Protein AF-A0A650CLS6-F1 (afdb_monomer_lite)

Organism: Sulfurisphaera ohwakuensis (NCBI:txid69656)

Secondary structure (DSSP, 8-state):
-HHHHHHHHHS---GGGS---TTSPEEEEBHHHHHHHHHHTTTB--SEE-SSEEEEEEEEEEEEETTEEEEEEEEEEEETTTTEEEEEETTTEEEEEESSBPPPPHHHHHHHHHHHHHHHHHHHS-----TTTB-TTSS-EEEEGGGTS--SS-HHHHHHHHHHHHHHTT---S-S---HHHHHHHHHHHHHHTT----S-HHHHHHHHS-S--TTGGGS-TT-HHHHHHHHHHTTTSSS-TTEEE---SS---EEEEPPSSS-EEEE-TT-HHHHHHHHHHHHHTT--EE-TTHHHHHHHHTT-SEEEESSB-SSSTT-BB-TTT-S-GGG-EEPP-----B------

Foldseek 3Di:
DVVLVVLCVVQPADPVPDAADQVDAAEDAAQVLLVLVVVLCQWFDFPDDDPFKTKFWFFWFWDDDPNDTATFTKMKMQGPVVRWMWIDGALRHTHIYHHDHDDDDSNVVSRSVRRSVVSVVCSVPPDDDWPVRHDQQRFKWKFQQCLQDPFQDAPVVLVVLVVLLVVLLVDFAPDLQDFQLVVLVLLVLLCVLVVHDDPDDSLVLQCVFFQNQQQCSSVDDRHDSVSNVVCLVPRRPVVGQNQQSGCDDPPWGAWGWAGDDRRAIEIEGQQPLVSRVSSSVSCSVVSHRYHYPCSVVSSSNNNSVHMAMESDAGPPSRRDYHHCVSRNPNVRIGTDIRDHTGTPHDPPD

Sequence (349 aa):
MYKVWEIIKKYPLILYLMDFSYGGNKTFKSTKAYDLLKEMENYIYPTREDDYVRCYYYLFLPVNVKGKIKFVPTSFCYLKEFDEYEFFVHTKGGIRIGKGDEKLPQCYNSLLIRVYIFMKMQYEDPIFITTKDIYKHYLVGEVKLKYVIKPKMSKDDAKQLLIQYKENLKNKLQSDDITLRDYLEVVKIVYEANKLEMDNDLKELYKRYADGRDCGMMDLPLDDKEAFKKWLHGEAHCGGHPFEIIRGGFITYGVYLYPPRNGRYTIIANDFIDEYINAVKEFLKRKIPFRAPDLINVLKYLTGELVVKVNDYSDFPRHLFIFYSEVENKKKIKWEEVEEVNYRRKRHN

Radius of gyration: 26.71 Å; chains: 1; bounding box: 65×42×68 Å

pLDDT: mean 92.75, std 8.65, range [33.59, 98.75]

Structure (mmCIF, N/CA/C/O backbone):
data_AF-A0A650CLS6-F1
#
_entry.id   AF-A0A650CLS6-F1
#
loop_
_atom_site.group_PDB
_atom_site.id
_atom_site.type_symbol
_atom_site.label_atom_id
_atom_site.label_alt_id
_atom_site.label_comp_id
_atom_site.label_asym_id
_atom_site.label_entity_id
_atom_site.label_seq_id
_atom_site.pdbx_PDB_ins_code
_atom_site.Cartn_x
_atom_site.Cartn_y
_atom_site.Cartn_z
_atom_site.occupancy
_atom_site.B_iso_or_equiv
_atom_site.auth_seq_id
_atom_site.auth_comp_id
_atom_site.auth_asym_id
_atom_site.auth_atom_id
_atom_site.pdbx_PDB_model_num
ATOM 1 N N . MET A 1 1 ? -28.459 -4.728 24.772 1.00 77.50 1 MET A N 1
ATOM 2 C CA . MET A 1 1 ? -28.517 -3.590 23.816 1.00 77.50 1 MET A CA 1
ATOM 3 C C . MET A 1 1 ? -28.970 -2.258 24.421 1.00 77.50 1 MET A C 1
ATOM 5 O O . MET A 1 1 ? -28.331 -1.261 24.122 1.00 77.50 1 MET A O 1
ATOM 9 N N . TYR A 1 2 ? -29.997 -2.194 25.284 1.00 83.88 2 TYR A N 1
ATOM 10 C CA . TYR A 1 2 ? -30.417 -0.928 25.931 1.00 83.88 2 TYR A CA 1
ATOM 11 C C . TYR A 1 2 ? -29.270 -0.208 26.670 1.00 83.88 2 TYR A C 1
ATOM 13 O O . TYR A 1 2 ? -29.010 0.963 26.416 1.00 83.88 2 TYR A O 1
ATOM 21 N N . LYS A 1 3 ? -28.492 -0.941 27.482 1.00 89.56 3 LYS A N 1
ATOM 22 C CA . LYS A 1 3 ? -27.298 -0.407 28.169 1.00 89.56 3 LYS A CA 1
ATOM 23 C C . LYS A 1 3 ? -26.257 0.200 27.206 1.00 89.56 3 LYS A C 1
ATOM 25 O O . LYS A 1 3 ? -25.628 1.198 27.534 1.00 89.56 3 LYS A O 1
ATOM 30 N N . VAL A 1 4 ? -26.116 -0.348 25.994 1.00 92.75 4 VAL A N 1
ATOM 31 C CA . VAL A 1 4 ? -25.182 0.164 24.971 1.00 92.75 4 VAL A CA 1
ATOM 32 C C . VAL A 1 4 ? -25.670 1.495 24.387 1.00 92.75 4 VAL A C 1
ATOM 34 O O . VAL A 1 4 ? -24.868 2.390 24.129 1.00 92.75 4 VAL A O 1
ATOM 37 N N . TRP A 1 5 ? -26.984 1.673 24.227 1.00 93.69 5 TRP A N 1
ATOM 38 C CA . TRP A 1 5 ? -27.554 2.963 23.829 1.00 93.69 5 TRP A CA 1
ATOM 39 C C . TRP A 1 5 ? -27.288 4.061 24.859 1.00 93.69 5 TRP A C 1
ATOM 41 O O . TRP A 1 5 ? -26.960 5.182 24.474 1.00 93.69 5 TRP A O 1
ATOM 51 N N . GLU A 1 6 ? -27.377 3.739 26.149 1.00 94.38 6 GLU A N 1
ATOM 52 C CA . GLU A 1 6 ? -27.082 4.686 27.228 1.00 94.38 6 GLU A CA 1
ATOM 53 C C . GLU A 1 6 ? -25.611 5.133 27.211 1.00 94.38 6 GLU A C 1
ATOM 55 O O . GLU A 1 6 ? -25.339 6.325 27.349 1.00 94.38 6 GLU A O 1
ATOM 60 N N . ILE A 1 7 ? -24.667 4.226 26.914 1.00 94.56 7 ILE A N 1
ATOM 61 C CA . ILE A 1 7 ? -23.254 4.583 26.677 1.00 94.56 7 ILE A CA 1
ATOM 62 C C . ILE A 1 7 ? -23.133 5.610 25.544 1.00 94.56 7 ILE A C 1
ATOM 64 O O . ILE A 1 7 ? -22.483 6.645 25.701 1.00 94.56 7 ILE A O 1
ATOM 68 N N . ILE A 1 8 ? -23.766 5.333 24.399 1.00 94.19 8 ILE A N 1
ATOM 69 C CA . ILE A 1 8 ? -23.680 6.194 23.213 1.00 94.19 8 ILE A CA 1
ATOM 70 C C . ILE A 1 8 ? -24.255 7.589 23.500 1.00 94.19 8 ILE A C 1
ATOM 72 O O . ILE A 1 8 ? -23.659 8.584 23.087 1.00 94.19 8 ILE A O 1
ATOM 76 N N . LYS A 1 9 ? -25.388 7.678 24.206 1.00 93.50 9 LYS A N 1
ATOM 77 C CA . LYS A 1 9 ? -26.017 8.960 24.560 1.00 93.50 9 LYS A CA 1
ATOM 78 C C . LYS A 1 9 ? -25.189 9.753 25.570 1.00 93.50 9 LYS A C 1
ATOM 80 O O . LYS A 1 9 ? -25.013 10.953 25.395 1.00 93.50 9 LYS A O 1
ATOM 85 N N . LYS A 1 10 ? -24.675 9.086 26.609 1.00 95.44 10 LYS A N 1
ATOM 86 C CA . LYS A 1 10 ? -23.958 9.735 27.717 1.00 95.44 10 LYS A CA 1
ATOM 87 C C . LYS A 1 10 ? -22.617 10.335 27.290 1.00 95.44 10 LYS A C 1
ATOM 89 O O . LYS A 1 10 ? -22.205 11.354 27.835 1.00 95.44 10 LYS A O 1
ATOM 94 N N . TYR A 1 11 ? -21.945 9.722 26.318 1.00 94.50 11 TYR A N 1
ATOM 95 C CA . TYR A 1 11 ? -20.611 10.134 25.877 1.00 94.50 11 TYR A CA 1
ATOM 96 C C . TYR A 1 11 ? -20.617 10.475 24.387 1.00 94.50 11 TYR A C 1
ATOM 98 O O . TYR A 1 11 ? -20.165 9.649 23.610 1.00 94.50 11 TYR A O 1
ATOM 106 N N . PRO A 1 12 ? -21.166 11.607 23.921 1.00 88.88 12 PRO A N 1
ATOM 107 C CA . PRO A 1 12 ? -21.293 11.902 22.490 1.00 88.88 12 PRO A CA 1
ATOM 108 C C . PRO A 1 12 ? -19.941 11.879 21.754 1.00 88.88 12 PRO A C 1
ATOM 110 O O . PRO A 1 12 ? -18.931 12.365 22.255 1.00 88.88 12 PRO A O 1
ATOM 113 N N . LEU A 1 13 ? -19.927 11.300 20.550 1.00 87.94 13 LEU A N 1
ATOM 114 C CA . LEU A 1 13 ? -18.723 11.089 19.746 1.00 87.94 13 LEU A CA 1
ATOM 115 C C . LEU A 1 13 ? -19.042 11.258 18.261 1.00 87.94 13 LEU A C 1
ATOM 117 O O . LEU A 1 13 ? -19.991 10.650 17.763 1.00 87.94 13 LEU A O 1
ATOM 121 N N . ILE A 1 14 ? -18.204 12.020 17.559 1.00 81.69 14 ILE A N 1
ATOM 122 C CA . ILE A 1 14 ? -18.264 12.204 16.109 1.00 81.69 14 ILE A CA 1
ATOM 123 C C . ILE A 1 14 ? -16.910 11.789 15.524 1.00 81.69 14 ILE A C 1
ATOM 125 O O . ILE A 1 14 ? -15.969 12.575 15.503 1.00 81.69 14 ILE A O 1
ATOM 129 N N . LEU A 1 15 ? -16.806 10.536 15.072 1.00 77.62 15 LEU A N 1
ATOM 130 C CA . LEU A 1 15 ? -15.529 9.932 14.663 1.00 77.62 15 LEU A CA 1
ATOM 131 C C . LEU A 1 15 ? -14.840 10.649 13.493 1.00 77.62 15 LEU A C 1
ATOM 133 O O . LEU A 1 15 ? -13.620 10.713 13.474 1.00 77.62 15 LEU A O 1
ATOM 137 N N . TYR A 1 16 ? -15.588 11.193 12.528 1.00 70.19 16 TYR A N 1
ATOM 138 C CA . TYR A 1 16 ? -14.994 11.851 11.354 1.00 70.19 16 TYR A CA 1
ATOM 139 C C . TYR A 1 16 ? -14.387 13.231 11.659 1.00 70.19 16 TYR A C 1
ATOM 141 O O . TYR A 1 16 ? -13.675 13.768 10.821 1.00 70.19 16 TYR A O 1
ATOM 149 N N . LEU A 1 17 ? -14.674 13.809 12.832 1.00 61.97 17 LEU A N 1
ATOM 150 C CA . LEU A 1 17 ? -14.063 15.060 13.301 1.00 61.97 17 LEU A CA 1
ATOM 151 C C . LEU A 1 17 ? -12.777 14.817 14.101 1.00 61.97 17 LEU A C 1
ATOM 153 O O . LEU A 1 17 ? -12.172 15.764 14.598 1.00 61.97 17 LEU A O 1
ATOM 157 N N . MET A 1 18 ? -12.393 13.555 14.289 1.00 70.38 18 MET A N 1
ATOM 158 C CA . MET A 1 18 ? -11.181 13.193 15.005 1.00 70.38 18 MET A CA 1
ATOM 159 C C . MET A 1 18 ? -10.035 13.057 14.015 1.00 70.38 18 MET A C 1
ATOM 161 O O . MET A 1 18 ? -10.148 12.347 13.017 1.00 70.38 18 MET A O 1
ATOM 165 N N . ASP A 1 19 ? -8.933 13.723 14.329 1.00 62.91 19 ASP A N 1
ATOM 166 C CA . ASP A 1 19 ? -7.692 13.561 13.594 1.00 62.91 19 ASP A CA 1
ATOM 167 C C . ASP A 1 19 ? -6.976 12.307 14.100 1.00 62.91 19 ASP A C 1
ATOM 169 O O . ASP A 1 19 ? -6.547 12.245 15.259 1.00 62.91 19 ASP A O 1
ATOM 173 N N . PHE A 1 20 ? -6.932 11.305 13.229 1.00 64.38 20 PHE A N 1
ATOM 174 C CA . PHE A 1 20 ? -6.130 10.101 13.349 1.00 64.38 20 PHE A CA 1
ATOM 175 C C . PHE A 1 20 ? -5.165 10.133 12.157 1.00 64.38 20 PHE A C 1
ATOM 177 O O . PHE A 1 20 ? -5.435 9.567 11.101 1.00 64.38 20 PHE A O 1
ATOM 184 N N . SER A 1 21 ? -4.090 10.908 12.240 1.00 56.44 21 SER A N 1
ATOM 185 C CA . SER A 1 21 ? -3.128 10.986 11.144 1.00 56.44 21 SER A CA 1
ATOM 186 C C . SER A 1 21 ? -2.097 9.862 11.277 1.00 56.44 21 SER A C 1
ATOM 188 O O . SER A 1 21 ? -1.365 9.774 12.258 1.00 56.44 21 SER A O 1
ATOM 190 N N . TYR A 1 22 ? -2.005 8.997 10.260 1.00 52.19 22 TYR A N 1
ATOM 191 C CA . TYR A 1 22 ? -0.997 7.923 10.209 1.00 52.19 22 TYR A CA 1
ATOM 192 C C . TYR A 1 22 ? 0.450 8.455 10.179 1.00 52.19 22 TYR A C 1
ATOM 194 O O . TYR A 1 22 ? 1.368 7.746 10.575 1.00 52.19 22 TYR A O 1
ATOM 202 N N . GLY A 1 23 ? 0.658 9.694 9.716 1.00 50.56 23 GLY A N 1
ATOM 203 C CA . GLY A 1 23 ? 1.977 10.328 9.602 1.00 50.56 23 GLY A CA 1
ATOM 204 C C . GLY A 1 23 ? 2.447 11.084 10.850 1.00 50.56 23 GLY A C 1
ATOM 205 O O . GLY A 1 23 ? 3.552 11.616 10.843 1.00 50.56 23 GLY A O 1
ATOM 206 N N . GLY A 1 24 ? 1.630 11.156 11.908 1.00 59.91 24 GLY A N 1
ATOM 207 C CA . GLY A 1 24 ? 1.953 11.916 13.114 1.00 59.91 24 GLY A CA 1
ATOM 208 C C . GLY A 1 24 ? 0.877 11.777 14.181 1.00 59.91 24 GLY A C 1
ATOM 209 O O . GLY A 1 24 ? 0.126 12.721 14.418 1.00 59.91 24 GLY A O 1
ATOM 210 N N . ASN A 1 25 ? 0.805 10.602 14.820 1.00 69.44 25 ASN A N 1
ATOM 211 C CA . ASN A 1 25 ? -0.186 10.331 15.861 1.00 69.44 25 ASN A CA 1
ATOM 212 C C . ASN A 1 25 ? -0.193 11.462 16.891 1.00 69.44 25 ASN A C 1
ATOM 214 O O . ASN A 1 25 ? 0.832 11.794 17.491 1.00 69.44 25 ASN A O 1
ATOM 218 N N . LYS A 1 26 ? -1.370 12.052 17.098 1.00 85.56 26 LYS A N 1
ATOM 219 C CA . LYS A 1 26 ? -1.541 13.140 18.053 1.00 85.56 26 LYS A CA 1
ATOM 220 C C . LYS A 1 26 ? -1.194 12.646 19.454 1.00 85.56 26 LYS A C 1
ATOM 222 O O . LYS A 1 26 ? -1.771 11.664 19.924 1.00 85.56 26 LYS A O 1
ATOM 227 N N . THR A 1 27 ? -0.277 13.341 20.112 1.00 91.06 27 THR A N 1
ATOM 228 C CA . THR A 1 27 ? 0.170 13.005 21.466 1.00 91.06 27 THR A CA 1
ATOM 229 C C . THR A 1 27 ? -0.557 13.860 22.494 1.00 91.06 27 THR A C 1
ATOM 231 O O . THR A 1 27 ? -0.709 15.066 22.313 1.00 91.06 27 THR A O 1
ATOM 234 N N . PHE A 1 28 ? -0.982 13.226 23.581 1.00 94.19 28 PHE A N 1
ATOM 235 C CA . PHE A 1 28 ? -1.568 13.853 24.758 1.00 94.19 28 PHE A CA 1
ATOM 236 C C . PHE A 1 28 ? -0.798 13.432 26.011 1.00 94.19 28 PHE A C 1
ATOM 238 O O . PHE A 1 28 ? -0.383 12.278 26.139 1.00 94.19 28 PHE A O 1
ATOM 245 N N . LYS A 1 29 ? -0.648 14.345 26.968 1.00 96.94 29 LYS A N 1
ATOM 246 C CA . LYS A 1 29 ? -0.033 14.081 28.276 1.00 96.94 29 LYS A CA 1
ATOM 247 C C . LYS A 1 29 ? -1.102 14.156 29.364 1.00 96.94 29 LYS A C 1
ATOM 249 O O . LYS A 1 29 ? -1.272 15.182 30.012 1.00 96.94 29 LYS A O 1
ATOM 254 N N . SER A 1 30 ? -1.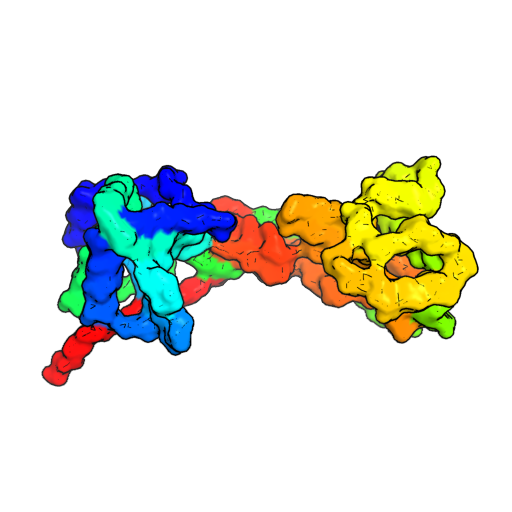860 13.071 29.530 1.00 97.56 30 SER A N 1
ATOM 255 C CA . SER A 1 30 ? -3.023 12.993 30.421 1.00 97.56 30 SER A CA 1
ATOM 256 C C . SER A 1 30 ? -2.974 11.745 31.300 1.00 97.56 30 SER A C 1
ATOM 258 O O . SER A 1 30 ? -3.367 10.655 30.879 1.00 97.56 30 SER A O 1
ATOM 260 N N . THR A 1 31 ? -2.570 11.915 32.560 1.00 97.94 31 THR A N 1
ATOM 261 C CA . THR A 1 31 ? -2.504 10.842 33.566 1.00 97.94 31 THR A CA 1
ATOM 262 C C . THR A 1 31 ? -3.857 10.160 33.738 1.00 97.94 31 THR A C 1
ATOM 264 O O . THR A 1 31 ? -3.931 8.941 33.792 1.00 97.94 31 THR A O 1
ATOM 267 N N . LYS A 1 32 ? -4.958 10.920 33.687 1.00 97.19 32 LYS A N 1
ATOM 268 C CA . LYS A 1 32 ? -6.315 10.360 33.775 1.00 97.19 32 LYS A CA 1
ATOM 269 C C . LYS A 1 32 ? -6.611 9.334 32.673 1.00 97.19 32 LYS A C 1
ATOM 271 O O . LYS A 1 32 ? -7.270 8.332 32.930 1.00 97.19 32 LYS A O 1
ATOM 276 N N . ALA A 1 33 ? -6.192 9.606 31.440 1.00 97.44 33 ALA A N 1
ATOM 277 C CA . ALA A 1 33 ? -6.433 8.702 30.319 1.00 97.44 33 ALA A CA 1
ATOM 278 C C . ALA A 1 33 ? -5.428 7.555 30.266 1.00 97.44 33 ALA A C 1
ATOM 280 O O . ALA A 1 33 ? -5.808 6.437 29.926 1.00 97.44 33 ALA A O 1
ATOM 281 N N . TYR A 1 34 ? -4.180 7.829 30.647 1.00 98.19 34 TYR A N 1
ATOM 282 C CA . TYR A 1 34 ? -3.171 6.805 30.871 1.00 98.19 34 TYR A CA 1
ATOM 283 C C . TYR A 1 34 ? -3.678 5.772 31.891 1.00 98.19 34 TYR A C 1
ATOM 285 O O . TYR A 1 34 ? -3.710 4.579 31.600 1.00 98.19 34 TYR A O 1
ATOM 293 N N . ASP A 1 35 ? -4.170 6.226 33.047 1.00 98.00 35 ASP A N 1
ATOM 294 C CA . ASP A 1 35 ? -4.669 5.349 34.109 1.00 98.00 35 ASP A CA 1
ATOM 295 C C . ASP A 1 35 ? -5.917 4.574 33.678 1.00 98.00 35 ASP A C 1
ATOM 297 O O . ASP A 1 35 ? -6.061 3.412 34.043 1.00 98.00 35 ASP A O 1
ATOM 301 N N . LEU A 1 36 ? -6.788 5.170 32.854 1.00 97.88 36 LEU A N 1
ATOM 302 C CA . LEU A 1 36 ? -7.939 4.469 32.279 1.00 97.88 36 LEU A CA 1
ATOM 303 C C . LEU A 1 36 ? -7.503 3.291 31.392 1.00 97.88 36 LEU A C 1
ATOM 305 O O . LEU A 1 36 ? -8.054 2.200 31.512 1.00 97.88 36 LEU A O 1
ATOM 309 N N . LEU A 1 37 ? -6.514 3.493 30.514 1.00 97.81 37 LEU A N 1
ATOM 310 C CA . LEU A 1 37 ? -5.981 2.431 29.650 1.00 97.81 37 LEU A CA 1
ATOM 311 C C . LEU A 1 37 ? -5.252 1.358 30.458 1.00 97.81 37 LEU A C 1
ATOM 313 O O . LEU A 1 37 ? -5.436 0.168 30.212 1.00 97.81 37 LEU A O 1
ATOM 317 N N . LYS A 1 38 ? -4.507 1.767 31.484 1.00 97.69 38 LYS A N 1
ATOM 318 C CA . LYS A 1 38 ? -3.897 0.845 32.439 1.00 97.69 38 LYS A CA 1
ATOM 319 C C . LYS A 1 38 ? -4.937 0.027 33.197 1.00 97.69 38 LYS A C 1
ATOM 321 O O . LYS A 1 38 ? -4.755 -1.169 33.400 1.00 97.69 38 LYS A O 1
ATOM 326 N N . GLU A 1 39 ? -6.050 0.644 33.592 1.00 97.44 39 GLU A N 1
ATOM 327 C CA . GLU A 1 39 ? -7.154 -0.062 34.236 1.00 97.44 39 GLU A CA 1
ATOM 328 C C . GLU A 1 39 ? -7.768 -1.106 33.297 1.00 97.44 39 GLU A C 1
ATOM 330 O O . GLU A 1 39 ? -8.127 -2.195 33.748 1.00 97.44 39 GLU A O 1
ATOM 335 N N . MET A 1 40 ? -7.850 -0.816 31.992 1.00 97.25 40 MET A N 1
ATOM 336 C CA . MET A 1 40 ? -8.375 -1.760 31.003 1.00 97.25 40 MET A CA 1
ATOM 337 C C . MET A 1 40 ? -7.603 -3.082 30.987 1.00 97.25 40 MET A C 1
ATOM 339 O O . MET A 1 40 ? -8.231 -4.136 30.883 1.00 97.25 40 MET A O 1
ATOM 343 N N . GLU A 1 41 ? -6.282 -3.056 31.191 1.00 96.06 41 GLU A N 1
ATOM 344 C CA . GLU A 1 41 ? -5.434 -4.260 31.255 1.00 96.06 41 GLU A CA 1
ATOM 345 C C . GLU A 1 41 ? -5.869 -5.261 32.339 1.00 96.06 41 GLU A C 1
ATOM 347 O O . GLU A 1 41 ? -5.645 -6.467 32.207 1.00 96.06 41 GLU A O 1
ATOM 352 N N . ASN A 1 42 ? -6.545 -4.799 33.396 1.00 94.62 42 ASN A N 1
ATOM 353 C CA . ASN A 1 42 ? -7.028 -5.673 34.468 1.00 94.62 42 ASN A CA 1
ATOM 354 C C . ASN A 1 42 ? -8.175 -6.593 34.024 1.00 94.62 42 ASN A C 1
ATOM 356 O O . ASN A 1 42 ? -8.451 -7.593 34.688 1.00 94.62 42 ASN A O 1
ATOM 360 N N . TYR A 1 43 ? -8.839 -6.281 32.908 1.00 94.50 43 TYR A N 1
ATOM 361 C CA . TYR A 1 43 ? -9.996 -7.031 32.416 1.00 94.50 43 TYR A CA 1
ATOM 362 C C . TYR A 1 43 ? -9.655 -7.977 31.261 1.00 94.50 43 TYR A C 1
ATOM 364 O O . TYR A 1 43 ? -10.441 -8.880 30.971 1.00 94.50 43 TYR A O 1
ATOM 372 N N . ILE A 1 44 ? -8.501 -7.802 30.612 1.00 94.88 44 ILE A N 1
ATOM 373 C CA . ILE A 1 44 ? -8.149 -8.472 29.353 1.00 94.88 44 ILE A CA 1
ATOM 374 C C . ILE A 1 44 ? -6.722 -9.029 29.377 1.00 94.88 44 ILE A C 1
ATOM 376 O O . ILE A 1 44 ? -5.839 -8.530 30.076 1.00 94.88 44 ILE A O 1
ATOM 380 N N . TYR A 1 45 ? -6.488 -10.100 28.626 1.00 94.56 45 TYR A N 1
ATOM 381 C CA . TYR A 1 45 ? -5.147 -10.606 28.354 1.00 94.56 45 TYR A CA 1
ATOM 382 C C . TYR A 1 45 ? -4.549 -9.883 27.142 1.00 94.56 45 TYR A C 1
ATOM 384 O O . TYR A 1 45 ? -5.289 -9.570 26.204 1.00 94.56 45 TYR A O 1
ATOM 392 N N . PRO A 1 46 ? -3.229 -9.626 27.131 1.00 94.62 46 PRO A N 1
ATOM 393 C CA . PRO A 1 46 ? -2.576 -9.093 25.946 1.00 94.62 46 PRO A CA 1
ATOM 394 C C . PRO A 1 46 ? -2.705 -10.081 24.788 1.00 94.62 46 PRO A C 1
ATOM 396 O O . PRO A 1 46 ? -2.543 -11.289 24.958 1.00 94.62 46 PRO A O 1
ATOM 399 N N . THR A 1 47 ? -2.995 -9.557 23.601 1.00 93.25 47 THR A N 1
ATOM 400 C CA . THR A 1 47 ? -3.054 -10.338 22.357 1.00 93.25 47 THR A CA 1
ATOM 401 C C . THR A 1 47 ? -1.658 -10.602 21.802 1.00 93.25 47 THR A C 1
ATOM 403 O O . THR A 1 47 ? -1.440 -11.590 21.110 1.00 93.25 47 THR A O 1
ATOM 406 N N . ARG A 1 48 ? -0.706 -9.715 22.108 1.00 93.12 48 ARG A N 1
ATOM 407 C CA . ARG A 1 48 ? 0.717 -9.857 21.794 1.00 93.12 48 ARG A CA 1
ATOM 408 C C . ARG A 1 48 ? 1.535 -9.130 22.855 1.00 93.12 48 ARG A C 1
ATOM 410 O O . ARG A 1 48 ? 1.184 -8.017 23.235 1.00 93.12 48 ARG A O 1
ATOM 417 N N . GLU A 1 49 ? 2.639 -9.722 23.287 1.00 95.50 49 GLU A N 1
ATOM 418 C CA . GLU A 1 49 ? 3.608 -9.067 24.163 1.00 95.50 49 GLU A CA 1
ATOM 419 C C . GLU A 1 49 ? 5.030 -9.479 23.772 1.00 95.50 49 GLU A C 1
ATOM 421 O O . GLU A 1 49 ? 5.290 -10.656 23.533 1.00 95.50 49 GLU A O 1
ATOM 426 N N . ASP A 1 50 ? 5.924 -8.498 23.697 1.00 95.06 50 ASP A N 1
ATOM 427 C CA . ASP A 1 50 ? 7.371 -8.671 23.565 1.00 95.06 50 ASP A CA 1
ATOM 428 C C . ASP A 1 50 ? 8.097 -7.678 24.494 1.00 95.06 50 ASP A C 1
ATOM 430 O O . ASP A 1 50 ? 7.462 -7.013 25.322 1.00 95.06 50 ASP A O 1
ATOM 434 N N . ASP A 1 51 ? 9.424 -7.595 24.413 1.00 95.69 51 ASP A N 1
ATOM 435 C CA . ASP A 1 51 ? 10.234 -6.750 25.302 1.00 95.69 51 ASP A CA 1
ATOM 436 C C . ASP A 1 51 ? 9.946 -5.248 25.151 1.00 95.69 51 ASP A C 1
ATOM 438 O O . ASP A 1 51 ? 10.179 -4.480 26.085 1.00 95.69 51 ASP A O 1
ATOM 442 N N . TYR A 1 52 ? 9.367 -4.830 24.025 1.00 95.12 52 TYR A N 1
ATOM 443 C CA . TYR A 1 52 ? 9.147 -3.424 23.687 1.00 95.12 52 TYR A CA 1
ATOM 444 C C . TYR A 1 52 ? 7.689 -3.008 23.840 1.00 95.12 52 TYR A C 1
ATOM 446 O O . TYR A 1 52 ? 7.400 -1.875 24.236 1.00 95.12 52 TYR A O 1
ATOM 454 N N . VAL A 1 53 ? 6.754 -3.911 23.539 1.00 95.81 53 VAL A N 1
ATOM 455 C CA . VAL A 1 53 ? 5.334 -3.573 23.482 1.00 95.81 53 VAL A CA 1
ATOM 456 C C . VAL A 1 53 ? 4.446 -4.640 24.107 1.00 95.81 53 VAL A C 1
ATOM 458 O O . VAL A 1 53 ? 4.697 -5.842 24.021 1.00 95.81 53 VAL A O 1
ATOM 461 N N . ARG A 1 54 ? 3.346 -4.190 24.711 1.00 96.88 54 ARG A N 1
ATOM 462 C CA . ARG A 1 54 ? 2.203 -5.038 25.061 1.00 96.88 54 ARG A CA 1
ATOM 463 C C . ARG A 1 54 ? 0.963 -4.540 24.334 1.00 96.88 54 ARG A C 1
ATOM 465 O O . ARG A 1 54 ? 0.532 -3.423 24.580 1.00 96.88 54 ARG A O 1
ATOM 472 N N . CYS A 1 55 ? 0.384 -5.352 23.461 1.00 95.38 55 CYS A N 1
ATOM 473 C CA . CYS A 1 55 ? -0.751 -4.975 22.626 1.00 95.38 55 CYS A CA 1
ATOM 474 C C . CYS A 1 55 ? -2.038 -5.706 22.999 1.00 95.38 55 CYS A C 1
ATOM 476 O O . CYS A 1 55 ? -2.036 -6.875 23.391 1.00 95.38 55 CYS A O 1
ATOM 478 N N . TYR A 1 56 ? -3.137 -4.987 22.804 1.00 94.94 56 TYR A N 1
ATOM 479 C CA . TYR A 1 56 ? -4.509 -5.382 23.072 1.00 94.94 56 TYR A CA 1
ATOM 480 C C . TYR A 1 56 ? -5.350 -5.077 21.834 1.00 94.94 56 TYR A C 1
ATOM 482 O O . TYR A 1 56 ? -5.907 -3.984 21.682 1.00 94.94 56 TYR A O 1
ATOM 490 N N . TYR A 1 57 ? -5.392 -6.033 20.912 1.00 91.00 57 TYR A N 1
ATOM 491 C CA . TYR A 1 57 ? -6.234 -5.961 19.723 1.00 91.00 57 TYR A CA 1
ATOM 492 C C . TYR A 1 57 ? -7.674 -6.382 20.040 1.00 91.00 57 TYR A C 1
ATOM 494 O O . TYR A 1 57 ? -7.943 -6.953 21.095 1.00 91.00 57 TYR A O 1
ATOM 502 N N . TYR A 1 58 ? -8.595 -6.110 19.111 1.00 87.94 58 TYR A N 1
ATOM 503 C CA . TYR A 1 58 ? -9.958 -6.660 19.135 1.00 87.94 58 TYR A CA 1
ATOM 504 C C . TYR A 1 58 ? -10.887 -6.142 20.252 1.00 87.94 58 TYR A C 1
ATOM 506 O O . TYR A 1 58 ? -11.706 -6.880 20.802 1.00 87.94 58 TYR A O 1
ATOM 514 N N . LEU A 1 59 ? -10.794 -4.846 20.564 1.00 94.75 59 LEU A N 1
ATOM 515 C CA . LEU A 1 59 ? -11.770 -4.130 21.393 1.00 94.75 59 LEU A CA 1
ATOM 516 C C . LEU A 1 59 ? -12.801 -3.417 20.520 1.00 94.75 59 LEU A C 1
ATOM 518 O O . LEU A 1 59 ? -12.534 -3.104 19.358 1.00 94.75 59 LEU A O 1
ATOM 522 N N . PHE A 1 60 ? -13.957 -3.070 21.084 1.00 95.31 60 PHE A N 1
ATOM 523 C CA . PHE A 1 60 ? -15.049 -2.488 20.308 1.00 95.31 60 PHE A CA 1
ATOM 524 C C . PHE A 1 60 ? -15.551 -1.162 20.866 1.00 95.31 60 PHE A C 1
ATOM 526 O O . PHE A 1 60 ? -15.927 -1.032 22.029 1.00 95.31 60 PHE A O 1
ATOM 533 N N . LEU A 1 61 ? -15.645 -0.181 19.975 1.00 95.50 61 LEU A N 1
ATOM 534 C CA . LEU A 1 61 ? -16.310 1.086 20.221 1.00 95.50 61 LEU A CA 1
ATOM 535 C C . LEU A 1 61 ? -17.767 1.012 19.740 1.00 95.50 61 LEU A C 1
ATOM 537 O O . LEU A 1 61 ? -17.996 0.928 18.528 1.00 95.50 61 LEU A O 1
ATOM 541 N N . PRO A 1 62 ? -18.767 1.117 20.631 1.00 96.00 62 PRO A N 1
ATOM 542 C CA . PRO A 1 62 ? -20.157 1.243 20.215 1.00 96.00 62 PRO A CA 1
ATOM 543 C C . PRO A 1 62 ? -20.446 2.624 19.603 1.00 96.00 62 PRO A C 1
ATOM 545 O O . PRO A 1 62 ? -20.142 3.682 20.173 1.00 96.00 62 PRO A O 1
ATOM 548 N N . VAL A 1 63 ? -21.097 2.617 18.442 1.00 94.38 63 VAL A N 1
ATOM 549 C CA . VAL A 1 63 ? -21.513 3.807 17.690 1.00 94.38 63 VAL A CA 1
ATOM 550 C C . VAL A 1 63 ? -22.959 3.690 17.212 1.00 94.38 63 VAL A C 1
ATOM 552 O O . VAL A 1 63 ? -23.482 2.597 17.001 1.00 94.38 63 VAL A O 1
ATOM 555 N N . ASN A 1 64 ? -23.610 4.837 17.013 1.00 92.88 64 ASN A N 1
ATOM 556 C CA . ASN A 1 64 ? -24.911 4.911 16.356 1.00 92.88 64 ASN A CA 1
ATOM 557 C C . ASN A 1 64 ? -24.709 5.203 14.867 1.00 92.88 64 ASN A C 1
ATOM 559 O O . ASN A 1 64 ? -24.200 6.262 14.505 1.00 92.88 64 ASN A O 1
ATOM 563 N N . VAL A 1 65 ? -25.153 4.287 14.011 1.00 90.88 65 VAL A N 1
ATOM 564 C CA . VAL A 1 65 ? -25.175 4.459 12.559 1.00 90.88 65 VAL A CA 1
ATOM 565 C C . VAL A 1 65 ? -26.621 4.363 12.092 1.00 90.88 65 VAL A C 1
ATOM 567 O O . VAL A 1 65 ? -27.199 3.277 12.059 1.00 90.88 65 VAL A O 1
ATOM 570 N N . LYS A 1 66 ? -27.209 5.508 11.723 1.00 90.00 66 LYS A N 1
ATOM 571 C CA . LYS A 1 66 ? -28.590 5.612 11.212 1.00 90.00 66 LYS A CA 1
ATOM 572 C C . LYS A 1 66 ? -29.623 4.913 12.117 1.00 90.00 66 LYS A C 1
ATOM 574 O O . LYS A 1 66 ? -30.452 4.141 11.643 1.00 90.00 66 LYS A O 1
ATOM 579 N N . GLY A 1 67 ? -29.538 5.146 13.428 1.00 91.69 67 GLY A N 1
ATOM 580 C CA . GLY A 1 67 ? -30.468 4.592 14.418 1.00 91.69 67 GLY A CA 1
ATOM 581 C C . GLY A 1 67 ? -30.191 3.138 14.808 1.00 91.69 67 GLY A C 1
ATOM 582 O O . GLY A 1 67 ? -31.006 2.528 15.495 1.00 91.69 67 GLY A O 1
ATOM 583 N N . LYS A 1 68 ? -29.061 2.561 14.386 1.00 93.88 68 LYS A N 1
ATOM 584 C CA . LYS A 1 68 ? -28.647 1.199 14.741 1.00 93.88 68 LYS A CA 1
ATOM 585 C C . LYS A 1 68 ? -27.317 1.228 15.476 1.00 93.88 68 LYS A C 1
ATOM 587 O O . LYS A 1 68 ? -26.408 1.959 15.085 1.00 93.88 68 LYS A O 1
ATOM 592 N N . ILE A 1 69 ? -27.189 0.388 16.500 1.00 95.06 69 ILE A N 1
ATOM 593 C CA . ILE A 1 69 ? -25.897 0.149 17.141 1.00 95.06 69 ILE A CA 1
ATOM 594 C C . ILE A 1 69 ? -25.013 -0.616 16.158 1.00 95.06 69 ILE A C 1
ATOM 596 O O . ILE A 1 69 ? -25.417 -1.640 15.599 1.00 95.06 69 ILE A O 1
ATOM 600 N N . LYS A 1 70 ? -23.813 -0.089 15.954 1.00 95.12 70 LYS A N 1
ATOM 601 C CA . LYS A 1 70 ? -22.708 -0.745 15.266 1.00 95.12 70 L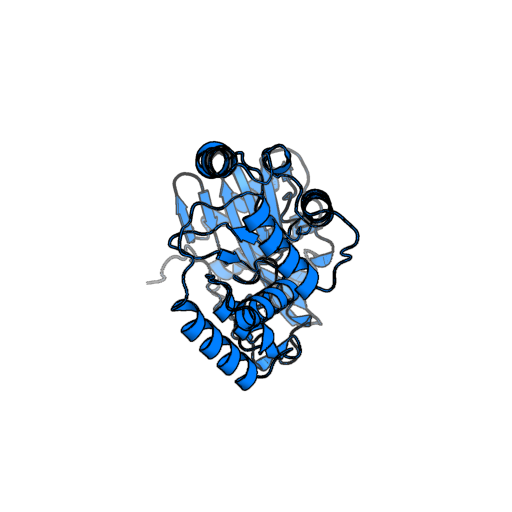YS A CA 1
ATOM 602 C C . LYS A 1 70 ? -21.454 -0.628 16.112 1.00 95.12 70 LYS A C 1
ATOM 604 O O . LYS A 1 70 ? -21.398 0.191 17.027 1.0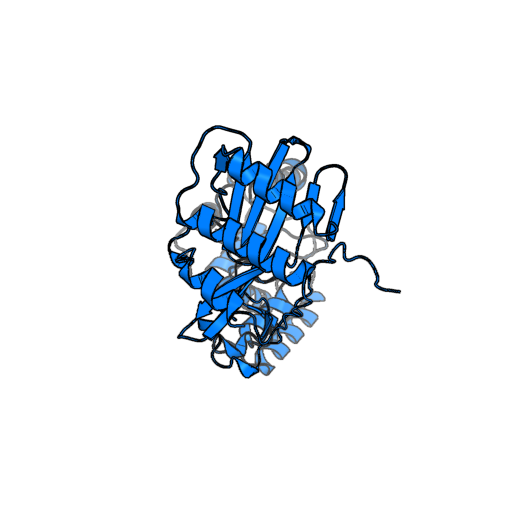0 95.12 70 LYS A O 1
ATOM 609 N N . PHE A 1 71 ? -20.459 -1.433 15.780 1.00 94.69 71 PHE A N 1
ATOM 610 C CA . PHE A 1 71 ? -19.184 -1.435 16.479 1.00 94.69 71 PHE A CA 1
ATOM 611 C C . PHE A 1 71 ? -18.052 -1.057 15.535 1.00 94.69 71 PHE A C 1
ATOM 613 O O . PHE A 1 71 ? -18.064 -1.407 14.354 1.00 94.69 71 PHE A O 1
ATOM 620 N N . VAL A 1 72 ? -17.092 -0.310 16.060 1.00 93.56 72 VAL A N 1
ATOM 621 C CA . VAL A 1 72 ? -15.844 0.025 15.380 1.00 93.56 72 VAL A CA 1
ATOM 622 C C . VAL A 1 72 ? -14.718 -0.707 16.109 1.00 93.56 72 VAL A C 1
ATOM 624 O O . VAL A 1 72 ? -14.618 -0.544 17.327 1.00 93.56 72 VAL A O 1
ATOM 627 N N . PRO A 1 73 ? -13.898 -1.516 15.416 1.00 93.31 73 PRO A N 1
ATOM 628 C CA . PRO A 1 73 ? -12.751 -2.160 16.032 1.00 93.31 73 PRO A CA 1
ATOM 629 C C . PRO A 1 73 ? -11.727 -1.121 16.491 1.00 93.31 73 PRO A C 1
ATOM 631 O O . PRO A 1 73 ? -11.413 -0.156 15.788 1.00 93.31 73 PRO A O 1
ATOM 634 N N . THR A 1 74 ? -11.220 -1.328 17.694 1.00 94.38 74 THR A N 1
ATOM 635 C CA . THR A 1 74 ? -10.228 -0.486 18.356 1.00 94.38 74 THR A CA 1
ATOM 636 C C . THR A 1 74 ? -9.173 -1.360 19.006 1.00 94.38 74 THR A C 1
ATOM 638 O O . THR A 1 74 ? -9.367 -2.562 19.211 1.00 94.38 74 THR A O 1
ATOM 641 N N . SER A 1 75 ? -8.026 -0.773 19.297 1.00 93.88 75 SER A N 1
ATOM 642 C CA . SER A 1 75 ? -6.915 -1.475 19.929 1.00 93.88 75 SER A CA 1
ATOM 643 C C . SER A 1 75 ? -6.088 -0.494 20.727 1.00 93.88 75 SER A C 1
ATOM 645 O O . SER A 1 75 ? -6.146 0.708 20.475 1.00 93.88 75 SER A O 1
ATOM 647 N N . PHE A 1 76 ? -5.293 -0.988 21.661 1.00 95.75 76 PHE A N 1
ATOM 648 C CA . PHE A 1 76 ? -4.256 -0.166 22.260 1.00 95.75 76 PHE A CA 1
ATOM 649 C C . PHE A 1 76 ? -3.012 -0.986 22.555 1.00 95.75 76 PHE A C 1
ATOM 651 O O . PHE A 1 76 ? -3.084 -2.201 22.723 1.00 95.75 76 PHE A O 1
ATOM 658 N N . CYS A 1 77 ? -1.871 -0.318 22.601 1.00 96.00 77 CYS A N 1
ATOM 659 C CA . CYS A 1 77 ? -0.607 -0.913 22.985 1.00 96.00 77 CYS A CA 1
ATOM 660 C C . CYS A 1 77 ? 0.054 -0.058 24.064 1.00 96.00 77 CYS A C 1
ATOM 662 O O . CYS A 1 77 ? -0.025 1.166 24.025 1.00 96.00 77 CYS A O 1
ATOM 664 N N . TYR A 1 78 ? 0.706 -0.703 25.020 1.00 97.69 78 TYR A N 1
ATOM 665 C CA . TYR A 1 78 ? 1.618 -0.074 25.960 1.00 97.69 78 TYR A CA 1
ATOM 666 C C . TYR A 1 78 ? 3.040 -0.164 25.406 1.00 97.69 78 TYR A C 1
ATOM 668 O O . TYR A 1 78 ? 3.556 -1.267 25.203 1.00 97.69 78 TYR A O 1
ATOM 676 N N . LEU A 1 79 ? 3.648 0.990 25.142 1.00 95.88 79 LEU A N 1
ATOM 677 C CA . LEU A 1 79 ? 5.013 1.137 24.653 1.00 95.88 79 LEU A CA 1
ATOM 678 C C . LEU A 1 79 ? 5.953 1.227 25.863 1.00 95.88 79 LEU A C 1
ATOM 680 O O . LEU A 1 79 ? 6.046 2.269 26.514 1.00 95.88 79 LEU A O 1
ATOM 684 N N . LYS A 1 80 ? 6.635 0.121 26.182 1.00 95.81 80 LYS A N 1
ATOM 685 C CA . LYS A 1 80 ? 7.379 -0.054 27.442 1.00 95.81 80 LYS A CA 1
ATOM 686 C C . LYS A 1 80 ? 8.537 0.930 27.585 1.00 95.81 80 LYS A C 1
ATOM 688 O O . LYS A 1 80 ? 8.747 1.456 28.670 1.00 95.81 80 LYS A O 1
ATOM 693 N N . GLU A 1 81 ? 9.252 1.186 26.492 1.00 95.50 81 GLU A N 1
ATOM 694 C CA . GLU A 1 81 ? 10.403 2.097 26.460 1.00 95.50 81 GLU A CA 1
ATOM 695 C C . GLU A 1 81 ? 10.011 3.548 26.768 1.00 95.50 81 GLU A C 1
ATOM 697 O O . GLU A 1 81 ? 10.739 4.258 27.456 1.00 95.50 81 GLU A O 1
ATOM 702 N N . PHE A 1 82 ? 8.842 3.977 26.290 1.00 94.12 82 PHE A N 1
ATOM 703 C CA . PHE A 1 82 ? 8.391 5.361 26.423 1.00 94.12 82 PHE A CA 1
ATOM 704 C C . PHE A 1 82 ? 7.511 5.595 27.657 1.00 94.12 82 PHE A C 1
ATOM 706 O O . PHE A 1 82 ? 7.262 6.748 27.999 1.00 94.12 82 PHE A O 1
ATOM 713 N N . ASP A 1 83 ? 7.044 4.530 28.320 1.00 96.75 83 ASP A N 1
ATOM 714 C CA . ASP A 1 83 ? 5.999 4.591 29.353 1.00 96.75 83 ASP A CA 1
ATOM 715 C C . ASP A 1 83 ? 4.750 5.347 28.847 1.00 96.75 83 ASP A C 1
ATOM 717 O O . ASP A 1 83 ? 4.206 6.247 29.494 1.00 96.75 83 ASP A O 1
ATOM 721 N N . GLU A 1 84 ? 4.301 4.989 27.641 1.00 96.75 84 GLU A N 1
ATOM 722 C CA . GLU A 1 84 ? 3.146 5.591 26.968 1.00 96.75 84 GLU A CA 1
ATOM 723 C C . GLU A 1 84 ? 2.199 4.522 26.427 1.00 96.75 84 GLU A C 1
ATOM 725 O O . GLU A 1 84 ? 2.611 3.419 26.066 1.00 96.75 84 GLU A O 1
ATOM 730 N N . TYR A 1 85 ? 0.921 4.871 26.309 1.00 97.25 85 TYR A N 1
ATOM 731 C CA . TYR A 1 85 ? -0.027 4.091 25.528 1.00 97.25 85 TYR A CA 1
ATOM 732 C C . TYR A 1 85 ? -0.212 4.680 24.140 1.00 97.25 85 TYR A C 1
ATOM 734 O O . TYR A 1 85 ? -0.273 5.894 23.962 1.00 97.25 85 TYR A O 1
ATOM 742 N N . GLU A 1 86 ? -0.424 3.810 23.167 1.00 94.50 86 GLU A N 1
ATOM 743 C CA . GLU A 1 86 ? -0.920 4.167 21.850 1.00 94.50 86 GLU A CA 1
ATOM 744 C C . GLU A 1 86 ? -2.293 3.529 21.653 1.00 94.50 86 GLU A C 1
ATOM 746 O O . GLU A 1 86 ? -2.440 2.314 21.769 1.00 94.50 86 GLU A O 1
ATOM 751 N N . PHE A 1 87 ? -3.317 4.346 21.410 1.00 94.38 87 PHE A N 1
ATOM 752 C CA . PHE A 1 87 ? -4.687 3.894 21.179 1.00 94.38 87 PHE A CA 1
ATOM 753 C C . PHE A 1 87 ? -5.052 4.075 19.710 1.00 94.38 87 PHE A C 1
ATOM 755 O O . PHE A 1 87 ? -4.914 5.169 19.166 1.00 94.38 87 PHE A O 1
ATOM 762 N N . PHE A 1 88 ? -5.590 3.035 19.084 1.00 90.25 88 PHE A N 1
ATOM 763 C CA . PHE A 1 88 ? -5.875 2.984 17.658 1.00 90.25 88 PHE A CA 1
ATOM 764 C C . PHE A 1 88 ? -7.354 2.744 17.382 1.00 90.25 88 PHE A C 1
ATOM 766 O O . PHE A 1 88 ? -8.012 1.904 18.005 1.00 90.25 88 PHE A O 1
ATOM 773 N N . VAL A 1 89 ? -7.853 3.434 16.363 1.00 88.75 89 VAL A N 1
ATOM 774 C CA . VAL A 1 89 ? -9.112 3.109 15.700 1.00 88.75 89 VAL A CA 1
ATOM 775 C C . VAL A 1 89 ? -8.749 2.430 14.385 1.00 88.75 89 VAL A C 1
ATOM 777 O O . VAL A 1 89 ? -8.098 3.034 13.529 1.00 88.75 89 VAL A O 1
ATOM 780 N N . HIS A 1 90 ? -9.136 1.160 14.238 1.00 77.88 90 HIS A N 1
ATOM 781 C CA . HIS A 1 90 ? -8.729 0.326 13.106 1.00 77.88 90 HIS A CA 1
ATOM 782 C C . HIS A 1 90 ? -9.011 1.037 11.772 1.00 77.88 90 HIS A C 1
ATOM 784 O O . HIS A 1 90 ? -10.058 1.671 11.628 1.00 77.88 90 HIS A O 1
ATOM 790 N N . THR A 1 91 ? -8.090 0.951 10.804 1.00 68.06 91 THR A N 1
ATOM 791 C CA . THR A 1 91 ? -8.131 1.629 9.481 1.00 68.06 91 THR A CA 1
ATOM 792 C C . THR A 1 91 ? -8.037 3.164 9.479 1.00 68.06 91 THR A C 1
ATOM 794 O O . THR A 1 91 ? -8.084 3.774 8.409 1.00 68.06 91 THR A O 1
ATOM 797 N N . LYS A 1 92 ? -7.944 3.822 10.646 1.00 73.12 92 LYS A N 1
ATOM 798 C CA . LYS A 1 92 ? -7.908 5.292 10.736 1.00 73.12 92 LYS A CA 1
ATOM 799 C C . LYS A 1 92 ? -6.657 5.861 11.382 1.00 73.12 92 LYS A C 1
ATOM 801 O O . LYS A 1 92 ? -6.364 6.999 11.078 1.00 73.12 92 LYS A O 1
ATOM 806 N N . GLY A 1 93 ? -5.920 5.106 12.192 1.00 80.88 93 GLY A N 1
ATOM 807 C CA . GLY A 1 93 ? -4.733 5.592 12.907 1.00 80.88 93 GLY A CA 1
ATOM 808 C C . GLY A 1 93 ? -4.986 5.687 14.411 1.00 80.88 93 GLY A C 1
ATOM 809 O O . GLY A 1 93 ? -5.897 5.029 14.926 1.00 80.88 93 GLY A O 1
ATOM 810 N N . GLY A 1 94 ? -4.184 6.474 15.132 1.00 88.19 94 GLY A N 1
ATOM 811 C CA . GLY A 1 94 ? -4.238 6.484 16.591 1.00 88.19 94 GLY A CA 1
ATOM 812 C C . GLY A 1 94 ? -3.828 7.786 17.268 1.00 88.19 94 GLY A C 1
ATOM 813 O O . GLY A 1 94 ? -3.614 8.819 16.638 1.00 88.19 94 GLY A O 1
ATOM 814 N N . ILE A 1 95 ? -3.768 7.713 18.593 1.00 92.06 95 ILE A N 1
ATOM 815 C CA . ILE A 1 95 ? -3.295 8.765 19.491 1.00 92.06 95 ILE A CA 1
ATOM 816 C C . ILE A 1 95 ? -2.295 8.173 20.478 1.00 92.06 95 ILE A C 1
ATOM 818 O O . ILE A 1 95 ? -2.452 7.026 20.899 1.00 92.06 95 ILE A O 1
ATOM 822 N N . ARG A 1 96 ? -1.306 8.969 20.884 1.00 94.00 96 ARG A N 1
ATOM 823 C CA . ARG A 1 96 ? -0.377 8.618 21.964 1.00 94.00 96 ARG A CA 1
ATOM 824 C C . ARG A 1 96 ? -0.774 9.308 23.255 1.00 94.00 96 ARG A C 1
ATOM 826 O O . ARG A 1 96 ? -1.209 10.458 23.242 1.00 94.00 96 ARG A O 1
ATOM 833 N N . ILE A 1 97 ? -0.659 8.596 24.366 1.00 96.44 97 ILE A N 1
ATOM 834 C CA . ILE A 1 97 ? -1.087 9.037 25.688 1.00 96.44 97 ILE A CA 1
ATOM 835 C C . ILE A 1 97 ? 0.027 8.720 26.684 1.00 96.44 97 ILE A C 1
ATOM 837 O O . ILE A 1 97 ? 0.241 7.566 27.050 1.00 96.44 97 ILE A O 1
ATOM 841 N N . GLY A 1 98 ? 0.710 9.766 27.141 1.00 97.06 98 GLY A N 1
ATOM 842 C CA . GLY A 1 98 ? 1.642 9.712 28.266 1.00 97.06 98 GLY A CA 1
ATOM 843 C C . GLY A 1 98 ? 1.052 10.344 29.527 1.00 97.06 98 GLY A C 1
ATOM 844 O O . GLY A 1 98 ? -0.050 10.898 29.510 1.00 97.06 98 GLY A O 1
ATOM 845 N N . LYS A 1 99 ? 1.805 10.299 30.628 1.00 97.31 99 LYS A N 1
ATOM 846 C CA . LYS A 1 99 ? 1.444 10.969 31.890 1.00 97.31 99 LYS A CA 1
ATOM 847 C C . LYS A 1 99 ? 1.594 12.491 31.786 1.00 97.31 99 LYS A C 1
ATOM 849 O O . LYS A 1 99 ? 2.489 12.984 31.102 1.00 97.31 99 LYS A O 1
ATOM 854 N N . GLY A 1 100 ? 0.719 13.217 32.476 1.00 96.75 100 GLY A N 1
ATOM 855 C CA . GLY A 1 100 ? 0.695 14.681 32.542 1.00 96.75 100 GLY A CA 1
ATOM 856 C C . GLY A 1 100 ? -0.671 15.234 32.959 1.00 96.75 100 GLY A C 1
ATOM 857 O O . GLY A 1 100 ? -1.623 14.479 33.172 1.00 96.75 100 GLY A O 1
ATOM 858 N N . ASP A 1 101 ? -0.776 16.556 33.054 1.00 96.00 101 ASP A N 1
ATOM 859 C CA . ASP A 1 101 ? -1.955 17.233 33.614 1.00 96.00 101 ASP A CA 1
ATOM 860 C C . ASP A 1 101 ? -2.960 17.712 32.552 1.00 96.00 101 ASP A C 1
ATOM 862 O O . ASP A 1 101 ? -3.947 18.388 32.864 1.00 96.00 101 ASP A O 1
ATOM 866 N N . GLU A 1 102 ? -2.749 17.359 31.280 1.00 95.44 102 GLU A N 1
ATOM 867 C CA . GLU A 1 102 ? -3.642 17.768 30.203 1.00 95.44 102 GLU A CA 1
ATOM 868 C C . GLU A 1 102 ? -5.018 17.112 30.351 1.00 95.44 102 GLU A C 1
ATOM 870 O O . GLU A 1 102 ? -5.173 15.906 30.589 1.00 95.44 102 GLU A O 1
ATOM 875 N N . LYS A 1 103 ? -6.061 17.912 30.128 1.00 92.69 103 LYS A N 1
ATOM 876 C CA . LYS A 1 103 ? -7.414 17.396 29.933 1.00 92.69 103 LYS A CA 1
ATOM 877 C C . LYS A 1 103 ? -7.577 16.997 28.472 1.00 92.69 103 LYS A C 1
ATOM 879 O O . LYS A 1 103 ? -7.485 17.843 27.586 1.00 92.69 103 LYS A O 1
ATOM 884 N N . LEU A 1 104 ? -7.890 15.724 28.229 1.00 91.38 104 LEU A N 1
ATOM 885 C CA . LEU A 1 104 ? -8.240 15.266 26.888 1.00 91.38 104 LEU A CA 1
ATOM 886 C C . LEU A 1 104 ? -9.435 16.056 26.334 1.00 91.38 104 LEU A C 1
ATOM 888 O O . LEU A 1 104 ? -10.434 16.227 27.048 1.00 91.38 104 LEU A O 1
ATOM 892 N N . PRO A 1 105 ? -9.403 16.454 25.049 1.00 91.12 105 PRO A N 1
ATOM 893 C CA . PRO A 1 105 ? -10.583 16.994 24.396 1.00 91.12 105 PRO A CA 1
ATOM 894 C C . PRO A 1 105 ? -11.756 16.008 24.483 1.00 91.12 105 PRO A C 1
ATOM 896 O O . PRO A 1 105 ? -11.576 14.786 24.438 1.00 91.12 105 PRO A O 1
ATOM 899 N N . GLN A 1 106 ? -12.976 16.542 24.588 1.00 90.50 106 GLN A N 1
ATOM 900 C CA . GLN A 1 106 ? -14.183 15.762 24.886 1.00 90.50 106 GLN A CA 1
ATOM 901 C C . GLN A 1 106 ? -14.399 14.572 23.938 1.00 90.50 106 GLN A C 1
ATOM 903 O O . GLN A 1 106 ? -14.859 13.519 24.385 1.00 90.50 106 GLN A O 1
ATOM 908 N N . CYS A 1 107 ? -14.061 14.711 22.653 1.00 89.06 107 CYS A N 1
ATOM 909 C CA .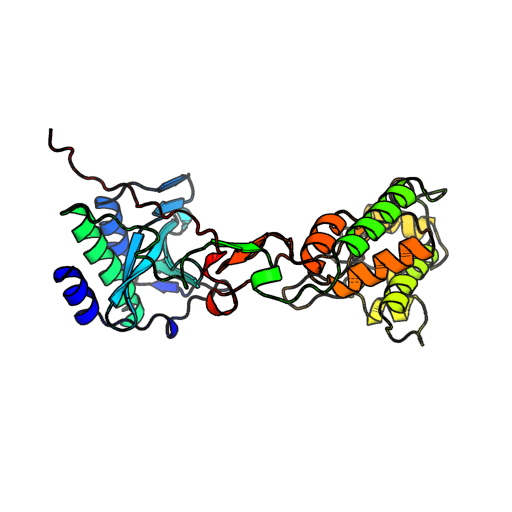 CYS A 1 107 ? -14.183 13.641 21.663 1.00 89.06 107 CYS A CA 1
ATOM 910 C C . CYS A 1 107 ? -13.259 12.449 21.969 1.00 89.06 107 CYS A C 1
ATOM 912 O O . CYS A 1 107 ? -13.739 11.320 22.031 1.00 89.06 107 CYS A O 1
ATOM 914 N N . TYR A 1 108 ? -11.972 12.683 22.245 1.00 91.12 108 TYR A N 1
ATOM 915 C CA . TYR A 1 108 ? -11.014 11.628 22.602 1.00 91.12 108 TYR A CA 1
ATOM 916 C C . TYR A 1 108 ? -11.346 10.997 23.957 1.00 91.12 108 TYR A C 1
ATOM 918 O O . TYR A 1 108 ? -11.325 9.778 24.097 1.00 91.12 108 TYR A O 1
ATOM 926 N N . ASN A 1 109 ? -11.754 11.802 24.941 1.00 93.31 109 ASN A N 1
ATOM 927 C CA . ASN A 1 109 ? -12.207 11.269 26.225 1.00 93.31 109 ASN A CA 1
ATOM 928 C C . ASN A 1 109 ? -13.464 10.388 26.067 1.00 93.31 109 ASN A C 1
ATOM 930 O O . ASN A 1 109 ? -13.550 9.314 26.656 1.00 93.31 109 ASN A O 1
ATOM 934 N N . SER A 1 110 ? -14.428 10.805 25.239 1.00 94.75 110 SER A N 1
ATOM 935 C CA . SER A 1 110 ? -15.632 10.010 24.954 1.00 94.75 110 SER A CA 1
ATOM 936 C C . SER A 1 110 ? -15.304 8.719 24.206 1.00 94.75 110 SER A C 1
ATOM 938 O O . SER A 1 110 ? -15.906 7.692 24.499 1.00 94.75 110 SER A O 1
ATOM 940 N N . LEU A 1 111 ? -14.336 8.745 23.284 1.00 94.25 111 LEU A N 1
ATOM 941 C CA . LEU A 1 111 ? -13.824 7.550 22.609 1.00 94.25 111 LEU A CA 1
ATOM 942 C C . LEU A 1 111 ? -13.328 6.511 23.625 1.00 94.25 111 LEU A C 1
ATOM 944 O O . LEU A 1 111 ? -13.854 5.399 23.652 1.00 94.25 111 LEU A O 1
ATOM 948 N N . LEU A 1 112 ? -12.371 6.885 24.482 1.00 96.00 112 LEU A N 1
ATOM 949 C CA . LEU A 1 112 ? -11.765 5.959 25.445 1.00 96.00 112 LEU A CA 1
ATOM 950 C C . LEU A 1 112 ? -12.790 5.441 26.457 1.00 96.00 112 LEU A C 1
ATOM 952 O O . LEU A 1 112 ? -12.871 4.239 26.699 1.00 96.00 112 LEU A O 1
ATOM 956 N N . ILE A 1 113 ? -13.632 6.327 27.001 1.00 96.88 113 ILE A N 1
ATOM 957 C CA . ILE A 1 113 ? -14.639 5.935 27.994 1.00 96.88 113 ILE A CA 1
ATOM 958 C C . ILE A 1 113 ? -15.679 4.984 27.397 1.00 96.88 113 ILE A C 1
ATOM 960 O O . ILE A 1 113 ? -16.068 4.023 28.057 1.00 96.88 113 ILE A O 1
ATOM 964 N N . ARG A 1 114 ? -16.138 5.209 26.159 1.00 96.88 114 ARG A N 1
ATOM 965 C CA . ARG A 1 114 ? -17.088 4.286 25.519 1.00 96.88 114 ARG A CA 1
ATOM 966 C C . ARG A 1 114 ? -16.505 2.885 25.377 1.00 96.88 114 ARG A C 1
ATOM 968 O O . ARG A 1 114 ? -17.220 1.926 25.654 1.00 96.88 114 ARG A O 1
ATOM 975 N N . VAL A 1 115 ? -15.243 2.782 24.958 1.00 96.94 115 VAL A N 1
ATOM 976 C CA . VAL A 1 115 ? -14.553 1.492 24.820 1.00 96.94 115 VAL A CA 1
ATOM 977 C C . VAL A 1 115 ? -14.369 0.844 26.186 1.00 96.94 115 VAL A C 1
ATOM 979 O O . VAL A 1 115 ? -14.751 -0.308 26.344 1.00 96.94 115 VAL A O 1
ATOM 982 N N . TYR A 1 116 ? -13.895 1.585 27.191 1.00 97.44 116 TYR A N 1
ATOM 983 C CA . TYR A 1 116 ? -13.743 1.077 28.557 1.00 97.44 116 TYR A CA 1
ATOM 984 C C . TYR A 1 116 ? -15.063 0.546 29.136 1.00 97.44 116 TYR A C 1
ATOM 986 O O . TYR A 1 116 ? -15.117 -0.591 29.602 1.00 97.44 116 TYR A O 1
ATOM 994 N N . ILE A 1 117 ? -16.151 1.326 29.079 1.00 96.81 117 ILE A N 1
ATOM 995 C CA . ILE A 1 117 ? -17.439 0.903 29.651 1.00 96.81 117 ILE A CA 1
ATOM 996 C C . ILE A 1 117 ? -17.994 -0.302 28.888 1.00 96.81 117 ILE A C 1
ATOM 998 O O . ILE A 1 117 ? -18.508 -1.231 29.509 1.00 96.81 117 ILE A O 1
ATOM 1002 N N . PHE A 1 118 ? -17.893 -0.312 27.556 1.00 96.31 118 PHE A N 1
ATOM 1003 C CA . PHE A 1 118 ? -18.370 -1.446 26.770 1.00 96.31 118 PHE A CA 1
ATOM 1004 C C . PHE A 1 118 ? -17.540 -2.710 27.027 1.00 96.31 118 PHE A C 1
ATOM 1006 O O . PHE A 1 118 ? -18.110 -3.774 27.246 1.00 96.31 118 PHE A O 1
ATOM 1013 N N . MET A 1 119 ? -16.217 -2.580 27.116 1.00 95.19 119 MET A N 1
ATOM 1014 C CA . MET A 1 119 ? -15.315 -3.663 27.501 1.00 95.19 119 MET A CA 1
ATOM 1015 C C . MET A 1 119 ? -15.666 -4.203 28.893 1.00 95.19 119 MET A C 1
ATOM 1017 O O . MET A 1 119 ? -15.742 -5.414 29.070 1.00 95.19 119 MET A O 1
ATOM 1021 N N . LYS A 1 120 ? -15.932 -3.337 29.877 1.00 94.06 120 LYS A N 1
ATOM 1022 C CA . LYS A 1 120 ? -16.362 -3.765 31.215 1.00 94.06 120 LYS A CA 1
ATOM 1023 C C . LYS A 1 120 ? -17.699 -4.507 31.174 1.00 94.06 120 LYS A C 1
ATOM 1025 O O . LYS A 1 120 ? -17.847 -5.533 31.827 1.00 94.06 120 LYS A O 1
ATOM 1030 N N . MET A 1 121 ? -18.644 -4.047 30.354 1.00 93.31 121 MET A N 1
ATOM 1031 C CA . MET A 1 121 ? -19.883 -4.791 30.127 1.00 93.31 121 MET A CA 1
ATOM 1032 C C . MET A 1 121 ? -19.618 -6.173 29.531 1.00 93.31 121 MET A C 1
ATOM 1034 O O . MET A 1 121 ? -20.193 -7.131 30.022 1.00 93.31 121 MET A O 1
ATOM 1038 N N . GLN A 1 122 ? -18.744 -6.291 28.525 1.00 92.44 122 GLN A N 1
ATOM 1039 C CA . GLN A 1 122 ? -18.356 -7.588 27.956 1.00 92.44 122 GLN A CA 1
ATOM 1040 C C . GLN A 1 122 ? -17.658 -8.477 28.992 1.00 92.44 122 GLN A C 1
ATOM 1042 O O . GLN A 1 122 ? -17.827 -9.694 28.975 1.00 92.44 122 GLN A O 1
ATOM 1047 N N . TYR A 1 123 ? -16.870 -7.901 29.898 1.00 91.94 123 TYR A N 1
ATOM 1048 C CA . TYR A 1 123 ? -16.248 -8.639 30.993 1.00 91.94 123 TYR A CA 1
ATOM 1049 C C . TYR A 1 123 ? -17.297 -9.247 31.939 1.00 91.94 123 TYR A C 1
ATOM 1051 O O . TYR A 1 123 ? -17.188 -10.426 32.273 1.00 91.94 123 TYR A O 1
ATOM 1059 N N . GLU A 1 124 ? -18.302 -8.459 32.333 1.00 91.00 124 GLU A N 1
ATOM 1060 C CA . GLU A 1 124 ? -19.363 -8.846 33.276 1.00 91.00 124 GLU A CA 1
ATOM 1061 C C . GLU A 1 124 ? -20.412 -9.786 32.660 1.00 91.00 124 GLU A C 1
ATOM 1063 O O . GLU A 1 124 ? -20.832 -10.747 33.299 1.00 91.00 124 GLU A O 1
ATOM 1068 N N . ASP A 1 125 ? -20.834 -9.508 31.428 1.00 87.62 125 ASP A N 1
ATOM 1069 C CA . ASP A 1 125 ? -21.868 -10.233 30.689 1.00 87.62 125 ASP A CA 1
ATOM 1070 C C . ASP A 1 125 ? -21.377 -10.454 29.246 1.00 87.62 125 ASP A C 1
ATOM 1072 O O . ASP A 1 125 ? -21.248 -9.482 28.494 1.00 87.62 125 ASP A O 1
ATOM 1076 N N . PRO A 1 126 ? -21.040 -11.695 28.841 1.00 84.44 126 PRO A N 1
ATOM 1077 C CA . PRO A 1 126 ? -20.475 -11.970 27.524 1.00 84.44 126 PRO A CA 1
ATOM 1078 C C . PRO A 1 126 ? -21.369 -11.491 26.367 1.00 84.44 126 PRO A C 1
ATOM 1080 O O . PRO A 1 126 ? -22.366 -12.120 26.015 1.00 84.44 126 PRO A O 1
ATOM 1083 N N . ILE A 1 127 ? -20.970 -10.391 25.721 1.00 87.62 127 ILE A N 1
ATOM 1084 C CA . ILE A 1 127 ? -21.585 -9.883 24.490 1.00 87.62 127 ILE A CA 1
ATOM 1085 C C . ILE A 1 127 ? -20.634 -10.174 23.332 1.00 87.62 127 ILE A C 1
ATOM 1087 O O . ILE A 1 127 ? -19.633 -9.483 23.163 1.00 87.62 127 ILE A O 1
ATOM 1091 N N . PHE A 1 128 ? -20.981 -11.166 22.516 1.00 87.44 128 PHE A N 1
ATOM 1092 C CA . PHE A 1 128 ? -20.184 -11.551 21.354 1.00 87.44 128 PHE A CA 1
ATOM 1093 C C . PHE A 1 128 ? -20.474 -10.646 20.157 1.00 87.44 128 PHE A C 1
ATOM 1095 O O . PHE A 1 128 ? -21.628 -10.477 19.751 1.00 87.44 128 PHE A O 1
ATOM 1102 N N . ILE A 1 129 ? -19.416 -10.081 19.579 1.00 91.31 129 ILE A N 1
ATOM 1103 C CA . ILE A 1 129 ? -19.485 -9.210 18.405 1.00 91.31 129 ILE A CA 1
ATOM 1104 C C . ILE A 1 129 ? -19.080 -9.998 17.167 1.00 91.31 129 ILE A C 1
ATOM 1106 O O . ILE A 1 129 ? -18.027 -10.623 17.130 1.00 91.31 129 ILE A O 1
ATOM 1110 N N . THR A 1 130 ? -19.906 -9.940 16.124 1.00 91.50 130 THR A N 1
ATOM 1111 C CA . THR A 1 130 ? -19.609 -10.590 14.845 1.00 91.50 130 THR A CA 1
ATOM 1112 C C . THR A 1 130 ? -19.336 -9.565 13.751 1.00 91.50 130 THR A C 1
ATOM 1114 O O . THR A 1 130 ? -19.676 -8.382 13.852 1.00 91.50 130 THR A O 1
ATOM 1117 N N . THR A 1 131 ? -18.823 -10.027 12.610 1.00 91.25 131 THR A N 1
ATOM 1118 C CA . THR A 1 131 ? -18.631 -9.195 11.409 1.00 91.25 131 THR A CA 1
ATOM 1119 C C . THR A 1 131 ? -19.912 -8.490 10.930 1.00 91.25 131 THR A C 1
ATOM 1121 O O . THR A 1 131 ? -19.827 -7.492 10.205 1.00 91.25 131 THR A O 1
ATOM 1124 N N . LYS A 1 132 ? -21.112 -8.972 11.302 1.00 91.69 132 LYS A N 1
ATOM 1125 C CA . LYS A 1 132 ? -22.409 -8.339 10.979 1.00 91.69 132 LYS A CA 1
ATOM 1126 C C . LYS A 1 132 ? -22.677 -7.089 11.823 1.00 91.69 132 LYS A C 1
ATOM 1128 O O . LYS A 1 132 ? -23.381 -6.175 11.372 1.00 91.69 132 LYS A O 1
ATOM 1133 N N . ASP A 1 133 ? -22.101 -7.036 13.015 1.00 93.50 133 ASP A N 1
ATOM 1134 C CA . ASP A 1 133 ? -22.285 -5.966 13.994 1.00 93.50 133 ASP A CA 1
ATOM 1135 C C . ASP A 1 133 ? -21.291 -4.821 13.772 1.00 93.50 133 ASP A C 1
ATOM 1137 O O . ASP A 1 133 ? -21.572 -3.672 14.124 1.00 93.50 133 ASP A O 1
ATOM 1141 N N . ILE A 1 134 ? -20.178 -5.101 13.090 1.00 93.50 134 ILE A N 1
ATOM 1142 C CA . ILE A 1 134 ? -19.178 -4.099 12.724 1.00 93.50 134 ILE A CA 1
ATOM 1143 C C . ILE A 1 134 ? -19.714 -3.105 11.687 1.00 93.50 134 ILE A C 1
ATOM 1145 O O . ILE A 1 134 ? -20.407 -3.455 10.722 1.00 93.50 134 ILE A O 1
ATOM 1149 N N . TYR A 1 135 ? -19.355 -1.835 11.863 1.00 93.00 135 TYR A N 1
ATOM 1150 C CA . TYR A 1 135 ? -19.562 -0.815 10.850 1.00 93.00 135 TYR A CA 1
ATOM 1151 C C . TYR A 1 135 ? -18.600 -1.034 9.676 1.00 93.00 135 TYR A C 1
ATOM 1153 O O . TYR A 1 135 ? -17.393 -0.870 9.810 1.00 93.00 135 TYR A O 1
ATOM 1161 N N . LYS A 1 136 ? -19.137 -1.378 8.499 1.00 92.19 136 LYS A N 1
ATOM 1162 C CA . LYS A 1 136 ? -18.356 -1.830 7.330 1.00 92.19 136 LYS A CA 1
ATOM 1163 C C . LYS A 1 136 ? -17.298 -0.853 6.800 1.00 92.19 136 LYS A C 1
ATOM 1165 O O . LYS A 1 136 ? -16.432 -1.281 6.054 1.00 92.19 136 LYS A O 1
ATOM 1170 N N . HIS A 1 137 ? -17.333 0.422 7.186 1.00 90.94 137 HIS A N 1
ATOM 1171 C CA . HIS A 1 137 ? -16.268 1.387 6.873 1.00 90.94 137 HIS A CA 1
ATOM 1172 C C . HIS A 1 137 ? -14.987 1.199 7.707 1.00 90.94 137 HIS A C 1
ATOM 1174 O O . HIS A 1 137 ? -14.001 1.868 7.431 1.00 90.94 137 HIS A O 1
ATOM 1180 N N . TYR A 1 138 ? -15.017 0.328 8.719 1.00 90.31 138 TYR A N 1
ATOM 1181 C CA . TYR A 1 138 ? -13.907 0.044 9.637 1.00 90.31 138 TYR A CA 1
ATOM 1182 C C . TYR A 1 138 ? -13.537 -1.444 9.677 1.00 90.31 138 TYR A C 1
ATOM 1184 O O . TYR A 1 138 ? -12.719 -1.863 10.492 1.00 90.31 138 TYR A O 1
ATOM 1192 N N . LEU A 1 139 ? -14.177 -2.256 8.833 1.00 91.25 139 LEU A N 1
ATOM 1193 C CA . LEU A 1 139 ? -13.856 -3.669 8.687 1.00 91.25 139 LEU A CA 1
ATOM 1194 C C . LEU A 1 139 ? -12.951 -3.825 7.474 1.00 91.25 139 LEU A C 1
ATOM 1196 O O . LEU A 1 139 ? -13.275 -3.276 6.420 1.00 91.25 139 LEU A O 1
ATOM 1200 N N . VAL A 1 140 ? -11.855 -4.559 7.616 1.00 92.50 140 VAL A N 1
ATOM 1201 C CA . VAL A 1 140 ? -10.997 -4.881 6.478 1.00 92.50 140 VAL A CA 1
ATOM 1202 C C . VAL A 1 140 ? -11.586 -6.068 5.732 1.00 92.50 140 VAL A C 1
ATOM 1204 O O . VAL A 1 140 ? -12.235 -6.954 6.299 1.00 92.50 140 VAL A O 1
ATOM 1207 N N . GLY A 1 141 ? -11.453 -6.033 4.418 1.00 95.44 141 GLY A N 1
ATOM 1208 C CA . GLY A 1 141 ? -11.857 -7.134 3.568 1.00 95.44 141 GLY A CA 1
ATOM 1209 C C . GLY A 1 141 ? -11.099 -7.116 2.262 1.00 95.44 141 GLY A C 1
ATOM 1210 O O . GLY A 1 141 ? -10.308 -6.223 1.991 1.00 95.44 141 GLY A O 1
ATOM 1211 N N . GLU A 1 142 ? -11.396 -8.093 1.428 1.00 97.44 142 GLU A N 1
ATOM 1212 C CA . GLU A 1 142 ? -10.759 -8.271 0.137 1.00 97.44 142 GLU A CA 1
ATOM 1213 C C . GLU A 1 142 ? -11.808 -8.386 -0.958 1.00 97.44 142 GLU A C 1
ATOM 1215 O O . GLU A 1 142 ? -12.889 -8.964 -0.781 1.00 97.44 142 GLU A O 1
ATOM 1220 N N . VAL A 1 143 ? -11.490 -7.842 -2.126 1.00 97.94 143 VAL A N 1
ATOM 1221 C CA . VAL A 1 143 ? -12.371 -7.887 -3.287 1.00 97.94 143 VAL A CA 1
ATOM 1222 C C . VAL A 1 143 ? -11.552 -7.939 -4.569 1.00 97.94 143 VAL A C 1
ATOM 1224 O O . VAL A 1 143 ? -10.435 -7.438 -4.634 1.00 97.94 143 VAL A O 1
ATOM 1227 N N . LYS A 1 144 ? -12.099 -8.545 -5.627 1.00 98.12 144 LYS A N 1
ATOM 1228 C CA . LYS A 1 144 ? -11.493 -8.420 -6.958 1.00 98.12 144 LYS A CA 1
ATOM 1229 C C . LYS A 1 144 ? -11.678 -7.001 -7.482 1.00 98.12 144 LYS A C 1
ATOM 1231 O O . LYS A 1 144 ? -12.799 -6.491 -7.467 1.00 98.12 144 LYS A O 1
ATOM 1236 N N . LEU A 1 145 ? -10.612 -6.421 -8.019 1.00 97.31 145 LEU A N 1
ATOM 1237 C CA . LEU A 1 145 ? -10.551 -5.031 -8.467 1.00 97.31 145 LEU A CA 1
ATOM 1238 C C . LEU A 1 145 ? -11.625 -4.670 -9.511 1.00 97.31 145 LEU A C 1
ATOM 1240 O O . LEU A 1 145 ? -12.132 -3.553 -9.506 1.00 97.31 145 LEU A O 1
ATOM 1244 N N . LYS A 1 146 ? -12.071 -5.628 -10.334 1.00 97.19 146 LYS A N 1
ATOM 1245 C CA . LYS A 1 146 ? -13.184 -5.446 -11.287 1.00 97.19 146 LYS A CA 1
ATOM 1246 C C . LYS A 1 146 ? -14.531 -5.062 -10.662 1.00 97.19 146 LYS A C 1
ATOM 1248 O O . LYS A 1 146 ? -15.444 -4.694 -11.389 1.00 97.19 146 LYS A O 1
ATOM 1253 N N . TYR A 1 147 ? -14.700 -5.236 -9.349 1.00 97.62 147 TYR A N 1
ATOM 1254 C CA . TYR A 1 147 ? -15.897 -4.800 -8.618 1.00 97.62 147 TYR A CA 1
ATOM 1255 C C . TYR A 1 147 ? -15.758 -3.380 -8.040 1.00 97.62 147 TYR A C 1
ATOM 1257 O O . TYR A 1 147 ? -16.622 -2.954 -7.271 1.00 97.62 147 TYR A O 1
ATOM 1265 N N . VAL A 1 148 ? -14.662 -2.694 -8.369 1.00 96.00 148 VAL A N 1
ATOM 1266 C CA . VAL A 1 148 ? -14.311 -1.343 -7.914 1.00 96.00 148 VAL A CA 1
ATOM 1267 C C . VAL A 1 148 ? -14.064 -0.440 -9.119 1.00 96.00 148 VAL A C 1
ATOM 1269 O O . VAL A 1 148 ? -14.654 0.625 -9.222 1.00 96.00 148 VAL A O 1
ATOM 1272 N N . ILE A 1 149 ? -13.230 -0.888 -10.062 1.00 93.75 149 ILE A N 1
ATOM 1273 C CA . ILE A 1 149 ? -12.929 -0.166 -11.300 1.00 93.75 149 ILE A CA 1
ATOM 1274 C C . ILE A 1 149 ? -13.157 -1.061 -12.516 1.00 93.75 149 ILE A C 1
ATOM 1276 O O . ILE A 1 149 ? -13.012 -2.285 -12.457 1.00 93.75 149 ILE A O 1
ATOM 1280 N N . LYS A 1 150 ? -13.488 -0.443 -13.652 1.00 95.44 150 LYS A N 1
ATOM 1281 C CA . LYS A 1 150 ? -13.644 -1.166 -14.917 1.00 95.44 150 LYS A CA 1
ATOM 1282 C C . LYS A 1 150 ? -12.285 -1.713 -15.388 1.00 95.44 150 LYS A C 1
ATOM 1284 O O . LYS A 1 150 ? -11.314 -0.956 -15.395 1.00 95.44 150 LYS A O 1
ATOM 1289 N N . PRO A 1 151 ? -12.203 -2.988 -15.816 1.00 97.25 151 PRO A N 1
ATOM 1290 C CA . PRO A 1 151 ? -10.989 -3.538 -16.412 1.00 97.25 151 PRO A CA 1
ATOM 1291 C C . PRO A 1 151 ? -10.510 -2.720 -17.618 1.00 97.25 151 PRO A C 1
ATOM 1293 O O . PRO A 1 151 ? -11.312 -2.343 -18.472 1.00 97.25 151 PRO A O 1
ATOM 1296 N N . LYS A 1 152 ? -9.196 -2.490 -17.701 1.00 97.25 152 LYS A N 1
ATOM 1297 C CA . LYS A 1 152 ? -8.520 -1.794 -18.811 1.00 97.25 152 LYS A CA 1
ATOM 1298 C C . LYS A 1 152 ? -8.023 -2.750 -19.906 1.00 97.25 152 LYS A C 1
ATOM 1300 O O . LYS A 1 152 ? -7.550 -2.301 -20.944 1.00 97.25 152 LYS A O 1
ATOM 1305 N N . MET A 1 153 ? -8.078 -4.061 -19.668 1.00 97.62 153 MET A N 1
ATOM 1306 C CA . MET A 1 153 ? -7.559 -5.092 -20.569 1.00 97.62 153 MET A CA 1
ATOM 1307 C C . MET A 1 153 ? -8.418 -6.359 -20.514 1.00 97.62 153 MET A C 1
ATOM 1309 O O . MET A 1 153 ? -8.917 -6.737 -19.450 1.00 97.62 153 MET A O 1
ATOM 1313 N N . SER A 1 154 ? -8.562 -7.045 -21.651 1.00 98.12 154 SER A N 1
ATOM 1314 C CA . SER A 1 154 ? -9.208 -8.358 -21.698 1.00 98.12 154 SER A CA 1
ATOM 1315 C C . SER A 1 154 ? -8.298 -9.457 -21.126 1.00 98.12 154 SER A C 1
ATOM 1317 O O . SER A 1 154 ? -7.073 -9.334 -21.073 1.00 98.12 154 SER A O 1
ATOM 1319 N N . LYS A 1 155 ? -8.888 -10.577 -20.695 1.00 97.88 155 LYS A N 1
ATOM 1320 C CA . LYS A 1 155 ? -8.105 -11.727 -20.208 1.00 97.88 155 LYS A CA 1
ATOM 1321 C C . LYS A 1 155 ? -7.270 -12.373 -21.309 1.00 97.88 155 LYS A C 1
ATOM 1323 O O . LYS A 1 155 ? -6.186 -12.879 -21.019 1.00 97.88 155 LYS A O 1
ATOM 1328 N N . ASP A 1 156 ? -7.765 -12.347 -22.542 1.00 98.19 156 ASP A N 1
ATOM 1329 C CA . ASP A 1 156 ? -7.066 -12.925 -23.683 1.00 98.19 156 ASP A CA 1
ATOM 1330 C C . ASP A 1 156 ? -5.847 -12.083 -24.056 1.00 98.19 156 ASP A C 1
ATOM 1332 O O . ASP A 1 156 ? -4.762 -12.644 -24.191 1.00 98.19 156 ASP A O 1
ATOM 1336 N N . ASP A 1 157 ? -5.964 -10.751 -24.077 1.00 98.12 157 ASP A N 1
ATOM 1337 C CA . ASP A 1 157 ? -4.816 -9.860 -24.306 1.00 98.12 157 ASP A CA 1
ATOM 1338 C C . ASP A 1 157 ? -3.737 -10.054 -23.236 1.00 98.12 157 ASP A C 1
ATOM 1340 O O . ASP A 1 157 ? -2.552 -10.185 -23.550 1.00 98.12 157 ASP A O 1
ATOM 1344 N N . ALA A 1 158 ? -4.143 -10.144 -21.965 1.00 98.50 158 ALA A N 1
ATOM 1345 C CA . ALA A 1 158 ? -3.223 -10.410 -20.864 1.00 98.50 158 ALA A CA 1
ATOM 1346 C C . ALA A 1 158 ? -2.506 -11.760 -21.031 1.00 98.50 158 ALA A C 1
ATOM 1348 O O . ALA A 1 158 ? -1.297 -11.866 -20.812 1.00 98.50 158 ALA A O 1
ATOM 1349 N N . LYS A 1 159 ? -3.237 -12.798 -21.455 1.00 98.50 159 LYS A N 1
ATOM 1350 C CA . LYS A 1 159 ? -2.672 -14.123 -21.731 1.00 98.50 159 LYS A CA 1
ATOM 1351 C C . LYS A 1 159 ? -1.680 -14.077 -22.893 1.00 98.50 159 LYS A C 1
ATOM 1353 O O . LYS A 1 159 ? -0.605 -14.662 -22.772 1.00 98.50 159 LYS A O 1
ATOM 1358 N N . GLN A 1 160 ? -2.004 -13.376 -23.979 1.00 98.44 160 GLN A N 1
ATOM 1359 C CA . GLN A 1 160 ? -1.104 -13.224 -25.126 1.00 98.44 160 GLN A CA 1
ATOM 1360 C C . GLN A 1 160 ? 0.177 -12.482 -24.746 1.00 98.44 160 GLN A C 1
ATOM 1362 O O . GLN A 1 160 ? 1.272 -12.936 -25.078 1.00 98.44 160 GLN A O 1
ATOM 1367 N N . LEU A 1 161 ? 0.067 -11.399 -23.975 1.00 98.38 161 LEU A N 1
ATOM 1368 C CA . LEU A 1 161 ? 1.226 -10.643 -23.503 1.00 98.38 161 LEU A CA 1
ATOM 1369 C C . LEU A 1 161 ? 2.125 -11.502 -22.601 1.00 98.38 161 LEU A C 1
ATOM 1371 O O . LEU A 1 161 ? 3.346 -11.498 -22.754 1.00 98.38 161 LEU A O 1
ATOM 1375 N N . LEU A 1 162 ? 1.537 -12.317 -21.720 1.00 98.44 162 LEU A N 1
ATOM 1376 C CA . LEU A 1 162 ? 2.297 -13.254 -20.892 1.00 98.44 162 LEU A CA 1
ATOM 1377 C C . LEU A 1 162 ? 3.009 -14.338 -21.721 1.00 98.44 162 LEU A C 1
ATOM 1379 O O . LEU A 1 162 ? 4.122 -14.730 -21.373 1.00 98.44 162 LEU A O 1
ATOM 1383 N N . ILE A 1 163 ? 2.396 -14.826 -22.805 1.00 98.56 163 ILE A N 1
ATOM 1384 C CA . ILE A 1 163 ? 3.034 -15.778 -23.732 1.00 98.56 163 ILE A CA 1
ATOM 1385 C C . ILE A 1 163 ? 4.238 -15.121 -24.414 1.00 98.56 163 ILE A C 1
ATOM 1387 O O . ILE A 1 163 ? 5.335 -15.675 -24.367 1.00 98.56 163 ILE A O 1
ATOM 1391 N N . GLN A 1 164 ? 4.064 -13.921 -24.974 1.00 98.62 164 GLN A N 1
ATOM 1392 C CA . GLN A 1 164 ? 5.157 -13.167 -25.596 1.00 98.62 164 GLN A CA 1
ATOM 1393 C C . GLN A 1 164 ? 6.298 -12.906 -24.608 1.00 98.62 164 GLN A C 1
ATOM 1395 O O . GLN A 1 164 ? 7.466 -13.069 -24.953 1.00 98.62 164 GLN A O 1
ATOM 1400 N N . TYR A 1 165 ? 5.973 -12.569 -23.358 1.00 98.56 165 TYR A N 1
ATOM 1401 C CA . TYR A 1 165 ? 6.971 -12.392 -22.309 1.00 98.56 165 TYR A CA 1
ATOM 1402 C C . TYR A 1 165 ? 7.752 -13.674 -22.012 1.00 98.56 165 TYR A C 1
ATOM 1404 O O . TYR A 1 165 ? 8.981 -13.638 -21.951 1.00 98.56 165 TYR A O 1
ATOM 1412 N N . LYS A 1 166 ? 7.071 -14.819 -21.889 1.00 98.25 166 LYS A N 1
ATOM 1413 C CA . LYS A 1 166 ? 7.729 -16.120 -21.682 1.00 98.25 166 LYS A CA 1
ATOM 1414 C C . LYS A 1 166 ? 8.661 -16.494 -22.832 1.00 98.25 166 LYS A C 1
ATOM 1416 O O . LYS A 1 166 ? 9.727 -17.048 -22.583 1.00 98.25 166 LYS A O 1
ATOM 1421 N N . GLU A 1 167 ? 8.296 -16.164 -24.065 1.00 98.06 167 GLU A N 1
ATOM 1422 C CA . GLU A 1 167 ? 9.183 -16.341 -25.215 1.00 98.06 167 GLU A CA 1
ATOM 1423 C C . GLU A 1 167 ? 10.379 -15.381 -25.155 1.00 98.06 167 GLU A C 1
ATOM 1425 O O . GLU A 1 167 ? 11.520 -15.809 -25.321 1.00 98.06 167 GLU A O 1
ATOM 1430 N N . ASN A 1 168 ? 10.156 -14.111 -24.804 1.00 98.12 168 ASN A N 1
ATOM 1431 C CA . ASN A 1 168 ? 11.227 -13.125 -24.655 1.00 98.12 168 ASN A CA 1
ATOM 1432 C C . ASN A 1 168 ? 12.227 -13.477 -23.540 1.00 98.12 168 ASN A C 1
ATOM 1434 O O . ASN A 1 168 ? 13.397 -13.106 -23.623 1.00 98.12 168 ASN A O 1
ATOM 1438 N N . LEU A 1 169 ? 11.823 -14.251 -22.524 1.00 96.81 169 LEU A N 1
ATOM 1439 C CA . LEU A 1 169 ? 12.744 -14.771 -21.508 1.00 96.81 169 LEU A CA 1
ATOM 1440 C C . LEU A 1 169 ? 13.851 -15.659 -22.094 1.00 96.81 169 LEU A C 1
ATOM 1442 O O . LEU A 1 169 ? 14.862 -15.852 -21.418 1.00 96.81 169 LEU A O 1
ATOM 1446 N N . LYS A 1 170 ? 13.717 -16.169 -23.324 1.00 96.38 170 LYS A N 1
ATOM 1447 C CA . LYS A 1 170 ? 14.783 -16.902 -24.028 1.00 96.38 170 LYS A CA 1
ATOM 1448 C C . LYS A 1 170 ? 15.871 -15.967 -24.569 1.00 96.38 170 LYS A C 1
ATOM 1450 O O . LYS A 1 170 ? 17.020 -16.384 -24.681 1.00 96.38 170 LYS A O 1
ATOM 1455 N N . ASN A 1 171 ? 15.548 -14.696 -24.814 1.00 96.38 171 ASN A N 1
ATOM 1456 C CA . ASN A 1 171 ? 16.501 -13.700 -25.297 1.00 96.38 171 ASN A CA 1
ATOM 1457 C C . ASN A 1 171 ? 17.487 -13.298 -24.189 1.00 96.38 171 ASN A C 1
ATOM 1459 O O . ASN A 1 171 ? 17.159 -13.321 -22.993 1.00 96.38 171 ASN A O 1
ATOM 1463 N N . LYS A 1 172 ? 18.708 -12.937 -24.589 1.00 97.06 172 LYS A N 1
ATOM 1464 C CA . LYS A 1 172 ? 19.769 -12.401 -23.727 1.00 97.06 172 LYS A CA 1
ATOM 1465 C C . LYS A 1 172 ? 20.606 -11.401 -24.512 1.00 97.06 172 LYS A C 1
ATOM 1467 O O . LYS A 1 172 ? 20.825 -11.589 -25.705 1.00 97.06 172 LYS A O 1
ATOM 1472 N N . LEU A 1 173 ? 21.091 -10.378 -23.824 1.00 96.12 173 LEU A N 1
ATOM 1473 C CA . LEU A 1 173 ? 22.203 -9.573 -24.308 1.00 96.12 173 LEU A CA 1
ATOM 1474 C C . LEU A 1 173 ? 23.480 -10.41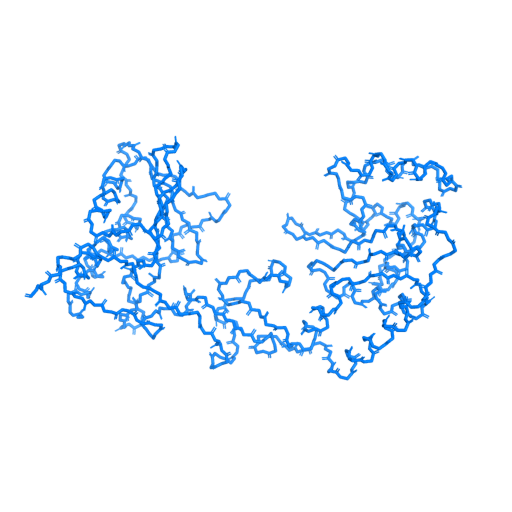8 -24.314 1.00 96.12 173 LEU A C 1
ATOM 1476 O O . LEU A 1 173 ? 23.606 -11.373 -23.545 1.00 96.12 173 LEU A O 1
ATOM 1480 N N . GLN A 1 174 ? 24.423 -10.044 -25.175 1.00 93.88 174 GLN A N 1
ATOM 1481 C CA . GLN A 1 174 ? 25.729 -10.700 -25.256 1.00 93.88 174 GLN A CA 1
ATOM 1482 C C . GLN A 1 174 ? 26.597 -10.432 -24.019 1.00 93.88 174 GLN A C 1
ATOM 1484 O O . GLN A 1 174 ? 27.411 -11.275 -23.657 1.00 93.88 174 GLN A O 1
ATOM 1489 N N . SER A 1 175 ? 26.411 -9.282 -23.364 1.00 93.00 175 SER A N 1
ATOM 1490 C CA . SER A 1 175 ? 27.128 -8.890 -22.150 1.00 93.00 175 SER A CA 1
ATOM 1491 C C . SER A 1 175 ? 26.234 -8.054 -21.232 1.00 93.00 175 SER A C 1
ATOM 1493 O O . SER A 1 175 ? 25.300 -7.402 -21.705 1.00 93.00 175 SER A O 1
ATOM 1495 N N . ASP A 1 176 ? 26.537 -8.085 -19.933 1.00 94.50 176 ASP A N 1
ATOM 1496 C CA . ASP A 1 176 ? 25.996 -7.149 -18.938 1.00 94.50 176 ASP A CA 1
ATOM 1497 C C . ASP A 1 176 ? 26.791 -5.831 -18.897 1.00 94.50 176 ASP A C 1
ATOM 1499 O O . ASP A 1 176 ? 26.278 -4.815 -18.435 1.00 94.50 176 ASP A O 1
ATOM 1503 N N . ASP A 1 177 ? 28.022 -5.829 -19.423 1.00 94.38 177 ASP A N 1
ATOM 1504 C CA . ASP A 1 177 ? 28.880 -4.646 -19.462 1.00 94.38 177 ASP A CA 1
ATOM 1505 C C . ASP A 1 177 ? 28.459 -3.733 -20.628 1.00 94.38 177 ASP A C 1
ATOM 1507 O O . ASP A 1 177 ? 28.908 -3.890 -21.776 1.00 94.38 177 ASP A O 1
ATOM 1511 N N . ILE A 1 178 ? 27.574 -2.789 -20.314 1.00 97.12 178 ILE A N 1
ATOM 1512 C CA . ILE A 1 178 ? 27.028 -1.776 -21.223 1.00 97.12 178 ILE A CA 1
ATOM 1513 C C . ILE A 1 178 ? 27.601 -0.385 -20.920 1.00 97.12 178 ILE A C 1
ATOM 1515 O O . ILE A 1 178 ? 28.167 -0.156 -19.855 1.00 97.12 178 ILE A O 1
ATOM 1519 N N . THR A 1 179 ? 27.467 0.548 -21.856 1.00 98.38 179 THR A N 1
ATOM 1520 C CA . THR A 1 179 ? 27.779 1.968 -21.632 1.00 98.38 179 THR A CA 1
ATOM 1521 C C . THR A 1 179 ? 26.589 2.709 -21.010 1.00 98.38 179 THR A C 1
ATOM 1523 O O . THR A 1 179 ? 25.456 2.216 -21.029 1.00 98.38 179 THR A O 1
ATOM 1526 N N . LEU A 1 180 ? 26.811 3.926 -20.495 1.00 98.38 180 LEU A N 1
ATOM 1527 C CA . LEU A 1 180 ? 25.703 4.789 -20.070 1.00 98.38 180 LEU A CA 1
ATOM 1528 C C . LEU A 1 180 ? 24.788 5.136 -21.257 1.00 98.38 180 LEU A C 1
ATOM 1530 O O . LEU A 1 180 ? 23.570 5.190 -21.091 1.00 98.38 180 LEU A O 1
ATOM 1534 N N . ARG A 1 181 ? 25.345 5.315 -22.465 1.00 98.62 181 ARG A N 1
ATOM 1535 C CA . ARG A 1 181 ? 24.554 5.510 -23.687 1.00 98.62 181 ARG A CA 1
ATOM 1536 C C . ARG A 1 181 ? 23.604 4.345 -23.928 1.00 98.62 181 ARG A C 1
ATOM 1538 O O . ARG A 1 181 ? 22.420 4.585 -24.128 1.00 98.62 181 ARG A O 1
ATOM 1545 N N . ASP A 1 182 ? 24.100 3.111 -23.870 1.00 98.38 182 ASP A N 1
ATOM 1546 C CA . ASP A 1 182 ? 23.275 1.914 -24.080 1.00 98.38 182 ASP A CA 1
ATOM 1547 C C . ASP A 1 182 ? 22.101 1.863 -23.092 1.00 98.38 182 ASP A C 1
ATOM 1549 O O . ASP A 1 182 ? 20.968 1.577 -23.481 1.00 98.38 182 ASP A O 1
ATOM 1553 N N . TYR A 1 183 ? 22.359 2.175 -21.817 1.00 98.50 183 TYR A N 1
ATOM 1554 C CA . TYR A 1 183 ? 21.315 2.240 -20.796 1.00 98.50 183 TYR A CA 1
ATOM 1555 C C . TYR A 1 183 ? 20.283 3.330 -21.119 1.00 98.50 183 TYR A C 1
ATOM 1557 O O . TYR A 1 183 ? 19.083 3.047 -21.160 1.00 98.50 183 TYR A O 1
ATOM 1565 N N . LEU A 1 184 ? 20.734 4.557 -21.399 1.00 98.56 184 LEU A N 1
ATOM 1566 C CA . LEU A 1 184 ? 19.852 5.693 -21.676 1.00 98.56 184 LEU A CA 1
ATOM 1567 C C . LEU A 1 184 ? 19.055 5.539 -22.976 1.00 98.56 184 LEU A C 1
ATOM 1569 O O . LEU A 1 184 ? 17.924 6.011 -23.045 1.00 98.56 184 LEU A O 1
ATOM 1573 N N . GLU A 1 185 ? 19.579 4.840 -23.982 1.00 98.50 185 GLU A N 1
ATOM 1574 C CA . GLU A 1 185 ? 18.814 4.489 -25.184 1.00 98.50 185 GLU A CA 1
ATOM 1575 C C . GLU A 1 185 ? 17.645 3.551 -24.846 1.00 98.50 185 GLU A C 1
ATOM 1577 O O . GLU A 1 185 ? 16.537 3.731 -25.347 1.00 98.50 185 GLU A O 1
ATOM 1582 N N . VAL A 1 186 ? 17.824 2.589 -23.934 1.00 98.56 186 VAL A N 1
ATOM 1583 C CA . VAL A 1 186 ? 16.703 1.749 -23.473 1.00 98.56 186 VAL A CA 1
ATOM 1584 C C . VAL A 1 186 ? 15.719 2.550 -22.613 1.00 98.56 186 VAL A C 1
ATOM 1586 O O . VAL A 1 186 ? 14.509 2.353 -22.736 1.00 98.56 186 VAL A O 1
ATOM 1589 N N . VAL A 1 187 ? 16.199 3.493 -21.798 1.00 98.62 187 VAL A N 1
ATOM 1590 C CA . VAL A 1 187 ? 15.333 4.438 -21.068 1.00 98.62 187 VAL A CA 1
ATOM 1591 C C . VAL A 1 187 ? 14.499 5.282 -22.037 1.00 98.62 187 VAL A C 1
ATOM 1593 O O . VAL A 1 187 ? 13.285 5.399 -21.872 1.00 98.62 187 VAL A O 1
ATOM 1596 N N . LYS A 1 188 ? 15.111 5.803 -23.102 1.00 98.44 188 LYS A N 1
ATOM 1597 C CA . LYS A 1 188 ? 14.433 6.577 -24.147 1.00 98.44 188 LYS A CA 1
ATOM 1598 C C . LYS A 1 188 ? 13.270 5.800 -24.768 1.00 98.44 188 LYS A C 1
ATOM 1600 O O . LYS A 1 188 ? 12.207 6.372 -24.988 1.00 98.44 188 LYS A O 1
ATOM 1605 N N . ILE A 1 189 ? 13.422 4.491 -24.977 1.00 98.56 189 ILE A N 1
ATOM 1606 C CA . ILE A 1 189 ? 12.342 3.624 -25.481 1.00 98.56 189 ILE A CA 1
ATOM 1607 C C . ILE A 1 189 ? 11.138 3.613 -24.530 1.00 98.56 189 ILE A C 1
ATOM 1609 O O . ILE A 1 189 ? 9.995 3.580 -24.986 1.00 98.56 189 ILE A O 1
ATOM 1613 N N . VAL A 1 190 ? 11.370 3.664 -23.216 1.00 98.50 190 VAL A N 1
ATOM 1614 C CA . VAL A 1 190 ? 10.292 3.769 -22.221 1.00 98.50 190 VAL A CA 1
ATOM 1615 C C . VAL A 1 190 ? 9.567 5.112 -22.335 1.00 98.50 190 VAL A C 1
ATOM 1617 O O . VAL A 1 190 ? 8.338 5.147 -22.253 1.00 98.50 190 VAL A O 1
ATOM 1620 N N . TYR A 1 191 ? 10.294 6.202 -22.577 1.00 98.50 191 TYR A N 1
ATOM 1621 C CA . TYR A 1 191 ? 9.704 7.528 -22.789 1.00 98.50 191 TYR A CA 1
ATOM 1622 C C . TYR A 1 191 ? 8.898 7.599 -24.091 1.00 98.50 191 TYR A C 1
ATOM 1624 O O . TYR A 1 191 ? 7.762 8.075 -24.082 1.00 98.50 191 TYR A O 1
ATOM 1632 N N . GLU A 1 192 ? 9.420 7.028 -25.181 1.00 98.12 192 GLU A N 1
ATOM 1633 C CA . GLU A 1 192 ? 8.711 6.896 -26.460 1.00 98.12 192 GLU A CA 1
ATOM 1634 C C . GLU A 1 192 ? 7.414 6.092 -26.304 1.00 98.12 192 GLU A C 1
ATOM 1636 O O . GLU A 1 192 ? 6.354 6.514 -26.772 1.00 98.12 192 GLU A O 1
ATOM 1641 N N . ALA A 1 193 ? 7.472 4.951 -25.606 1.00 98.19 193 ALA A N 1
ATOM 1642 C CA . ALA A 1 193 ? 6.306 4.105 -25.352 1.00 98.19 193 ALA A CA 1
ATOM 1643 C C . ALA A 1 193 ? 5.201 4.848 -24.582 1.00 98.19 193 ALA A C 1
ATOM 1645 O O . ALA A 1 193 ? 4.015 4.558 -24.758 1.00 98.19 193 ALA A O 1
ATOM 1646 N N . ASN A 1 194 ? 5.593 5.824 -23.763 1.00 98.12 194 ASN A N 1
ATOM 1647 C CA . ASN A 1 194 ? 4.707 6.669 -22.971 1.00 98.12 194 ASN A CA 1
ATOM 1648 C C . ASN A 1 194 ? 4.383 8.018 -23.615 1.00 98.12 194 ASN A C 1
ATOM 1650 O O . ASN A 1 194 ? 3.698 8.831 -22.999 1.00 98.12 194 ASN A O 1
ATOM 1654 N N . LYS A 1 195 ? 4.797 8.232 -24.872 1.00 97.56 195 LYS A N 1
ATOM 1655 C CA . LYS A 1 195 ? 4.512 9.446 -25.652 1.00 97.56 195 LYS A CA 1
ATOM 1656 C C . LYS A 1 195 ? 4.963 10.729 -24.945 1.00 97.56 195 LYS A C 1
ATOM 1658 O O . LYS A 1 195 ? 4.290 11.755 -25.036 1.00 97.56 195 LYS A O 1
ATOM 1663 N N . LEU A 1 196 ? 6.078 10.652 -24.223 1.00 96.38 196 LEU A N 1
ATOM 1664 C CA . LEU A 1 196 ? 6.700 11.820 -23.612 1.00 96.38 196 LEU A CA 1
ATOM 1665 C C . LEU A 1 196 ? 7.373 12.686 -24.690 1.00 96.38 196 LEU A C 1
ATOM 1667 O O . LEU A 1 196 ? 7.570 12.248 -25.823 1.00 96.38 196 LEU A O 1
ATOM 1671 N N . GLU A 1 197 ? 7.700 13.931 -24.354 1.00 95.94 197 GLU A N 1
ATOM 1672 C CA . GLU A 1 197 ? 8.389 14.848 -25.267 1.00 95.94 197 GLU A CA 1
ATOM 1673 C C . GLU A 1 197 ? 9.855 14.420 -25.462 1.00 95.94 197 GLU A C 1
ATOM 1675 O O . GLU A 1 197 ? 10.554 14.148 -24.481 1.00 95.94 197 GLU A O 1
ATOM 1680 N N . MET A 1 198 ? 10.298 14.349 -26.725 1.00 94.50 198 MET A N 1
ATOM 1681 C CA . MET A 1 198 ? 11.556 13.708 -27.155 1.00 94.50 198 MET A CA 1
ATOM 1682 C C . MET A 1 198 ? 12.557 14.672 -27.820 1.00 94.50 198 MET A C 1
ATOM 1684 O O . MET A 1 198 ? 13.418 14.244 -28.583 1.00 94.50 198 MET A O 1
ATOM 1688 N N . ASP A 1 199 ? 12.429 15.973 -27.578 1.00 90.38 199 ASP A N 1
ATOM 1689 C CA . ASP A 1 199 ? 13.197 17.063 -28.201 1.00 90.38 199 ASP A CA 1
ATOM 1690 C C . ASP A 1 199 ? 14.602 17.286 -27.602 1.00 90.38 199 ASP A C 1
ATOM 1692 O O . ASP A 1 199 ? 15.345 18.154 -28.055 1.00 90.38 199 ASP A O 1
ATOM 1696 N N . ASN A 1 200 ? 14.981 16.486 -26.605 1.00 90.44 200 ASN A N 1
ATOM 1697 C CA . ASN A 1 200 ? 16.201 16.636 -25.817 1.00 90.44 200 ASN A CA 1
ATOM 1698 C C . ASN A 1 200 ? 17.210 15.496 -26.067 1.00 90.44 200 ASN A C 1
ATOM 1700 O O . ASN A 1 200 ? 16.856 14.423 -26.564 1.00 90.44 200 ASN A O 1
ATOM 1704 N N . ASP A 1 201 ? 18.478 15.712 -25.699 1.00 95.06 201 ASP A N 1
ATOM 1705 C CA . ASP A 1 201 ? 19.484 14.644 -25.699 1.00 95.06 201 ASP A CA 1
ATOM 1706 C C . ASP A 1 201 ? 19.220 13.594 -24.599 1.00 95.06 201 ASP A C 1
ATOM 1708 O O . ASP A 1 201 ? 18.366 13.770 -23.733 1.00 95.06 201 ASP A O 1
ATOM 1712 N N . LEU A 1 202 ? 19.951 12.475 -24.622 1.00 97.25 202 LEU A N 1
ATOM 1713 C CA . LEU A 1 202 ? 19.728 11.351 -23.703 1.00 97.25 202 LEU A CA 1
ATOM 1714 C C . LEU A 1 202 ? 19.819 11.726 -22.214 1.00 97.25 202 LEU A C 1
ATOM 1716 O O . LEU A 1 202 ? 19.028 11.220 -21.415 1.00 97.25 202 LEU A O 1
ATOM 1720 N N . LYS A 1 203 ? 20.776 12.580 -21.828 1.00 97.19 203 LYS A N 1
ATOM 1721 C CA . LYS A 1 203 ? 20.960 12.968 -20.421 1.00 97.19 203 LYS A CA 1
ATOM 1722 C C . LYS A 1 203 ? 19.877 13.949 -19.996 1.00 97.19 203 LYS A C 1
ATOM 1724 O O . LYS A 1 203 ? 19.334 13.814 -18.903 1.00 97.19 203 LYS A O 1
ATOM 1729 N N . GLU A 1 204 ? 19.522 14.890 -20.863 1.00 96.56 204 GLU A N 1
ATOM 1730 C CA . GLU A 1 204 ? 18.461 15.858 -20.584 1.00 96.56 204 GLU A CA 1
ATOM 1731 C C . GLU A 1 204 ? 17.077 15.196 -20.540 1.00 96.56 204 GLU A C 1
ATOM 1733 O O . GLU A 1 204 ? 16.294 15.468 -19.629 1.00 96.56 204 GLU A O 1
ATOM 1738 N N . LEU A 1 205 ? 16.801 14.227 -21.422 1.00 96.88 205 LEU A N 1
ATOM 1739 C CA . LEU A 1 205 ? 15.602 13.387 -21.328 1.00 96.88 205 LEU A CA 1
ATOM 1740 C C . LEU A 1 205 ? 15.545 12.644 -19.993 1.00 96.88 205 LEU A C 1
ATOM 1742 O O . LEU A 1 205 ? 14.495 12.601 -19.353 1.00 96.88 205 LEU A O 1
ATOM 1746 N N . TYR A 1 206 ? 16.666 12.063 -19.557 1.00 97.69 206 TYR A N 1
ATOM 1747 C CA . TYR A 1 206 ? 16.733 11.384 -18.269 1.00 97.69 206 TYR A CA 1
ATOM 1748 C C . TYR A 1 206 ? 16.422 12.346 -17.117 1.00 97.69 206 TYR A C 1
ATOM 1750 O O . TYR A 1 206 ? 15.487 12.094 -16.362 1.00 97.69 206 TYR A O 1
ATOM 1758 N N . LYS A 1 207 ? 17.128 13.480 -17.024 1.00 96.06 207 LYS A N 1
ATOM 1759 C CA . LYS A 1 207 ? 16.921 14.488 -15.967 1.00 96.06 207 LYS A CA 1
ATOM 1760 C C . LYS A 1 207 ? 15.492 15.030 -15.925 1.00 96.06 207 LYS A C 1
ATOM 1762 O O . LYS A 1 207 ? 14.998 15.367 -14.852 1.00 96.06 207 LYS A O 1
ATOM 1767 N N . ARG A 1 208 ? 14.831 15.127 -17.081 1.00 96.19 208 ARG A N 1
ATOM 1768 C CA . ARG A 1 208 ? 13.473 15.665 -17.194 1.00 96.19 208 ARG A CA 1
ATOM 1769 C C . ARG A 1 208 ? 12.410 14.760 -16.572 1.00 96.19 208 ARG A C 1
ATOM 1771 O O . ARG A 1 208 ? 11.465 15.274 -15.972 1.00 96.19 208 ARG A O 1
ATOM 1778 N N . TYR A 1 209 ? 12.534 13.444 -16.744 1.00 96.88 209 TYR A N 1
ATOM 1779 C CA . TYR A 1 209 ? 11.477 12.488 -16.385 1.00 96.88 209 TYR A CA 1
ATOM 1780 C C . TYR A 1 209 ? 11.815 11.586 -15.199 1.00 96.88 209 TYR A C 1
ATOM 1782 O O . TYR A 1 209 ? 10.895 11.139 -14.508 1.00 96.88 209 TYR A O 1
ATOM 1790 N N . ALA A 1 210 ? 13.100 11.338 -14.947 1.00 96.19 210 ALA A N 1
ATOM 1791 C CA . ALA A 1 210 ? 13.556 10.509 -13.842 1.00 96.19 210 ALA A CA 1
ATOM 1792 C C . ALA A 1 210 ? 13.441 11.231 -12.493 1.00 96.19 210 ALA A C 1
ATOM 1794 O O . ALA A 1 210 ? 13.186 12.434 -12.404 1.00 96.19 210 ALA A O 1
ATOM 1795 N N . ASP A 1 211 ? 13.645 10.477 -11.417 1.00 94.25 211 ASP A N 1
ATOM 1796 C CA . ASP A 1 211 ? 13.584 10.988 -10.046 1.00 94.25 211 ASP A CA 1
ATOM 1797 C C . ASP A 1 211 ? 14.607 12.104 -9.751 1.00 94.25 211 ASP A C 1
ATOM 1799 O O . ASP A 1 211 ? 14.325 13.026 -8.986 1.00 94.25 211 ASP A O 1
ATOM 1803 N N . GLY A 1 212 ? 15.769 12.060 -10.406 1.00 89.19 212 GLY A N 1
ATOM 1804 C CA . GLY A 1 212 ? 16.817 13.078 -10.293 1.00 89.19 212 GLY A CA 1
ATOM 1805 C C . GLY A 1 212 ? 17.822 12.846 -9.160 1.00 89.19 212 GLY A C 1
ATOM 1806 O O . GLY A 1 212 ? 18.859 13.501 -9.134 1.00 89.19 212 GLY A O 1
ATOM 1807 N N . ARG A 1 213 ? 17.599 11.883 -8.253 1.00 92.00 213 ARG A N 1
ATOM 1808 C CA . ARG A 1 213 ? 18.624 11.426 -7.293 1.00 92.00 213 ARG A CA 1
ATOM 1809 C C . ARG A 1 213 ? 19.512 10.355 -7.929 1.00 92.00 213 ARG A C 1
ATOM 1811 O O . ARG A 1 213 ? 19.497 9.200 -7.505 1.00 92.00 213 ARG A O 1
ATOM 1818 N N . ASP A 1 214 ? 20.262 10.726 -8.966 1.00 92.38 214 ASP A N 1
ATOM 1819 C CA . ASP A 1 214 ? 20.996 9.779 -9.817 1.00 92.38 214 ASP A CA 1
ATOM 1820 C C . ASP A 1 214 ? 22.389 9.356 -9.315 1.00 92.38 214 ASP A C 1
ATOM 1822 O O . ASP A 1 214 ? 23.079 8.602 -9.994 1.00 92.38 214 ASP A O 1
ATOM 1826 N N . CYS A 1 215 ? 22.801 9.779 -8.117 1.00 93.06 215 CYS A N 1
ATOM 1827 C CA . CYS A 1 215 ? 24.092 9.406 -7.521 1.00 93.06 215 CYS A CA 1
ATOM 1828 C C . CYS A 1 215 ? 25.310 9.702 -8.431 1.00 93.06 215 CYS A C 1
ATOM 1830 O O . CYS A 1 215 ? 26.268 8.932 -8.422 1.00 93.06 215 CYS A O 1
ATOM 1832 N N . GLY A 1 216 ? 25.276 10.769 -9.239 1.00 93.81 216 GLY A N 1
ATOM 1833 C CA . GLY A 1 216 ? 26.380 11.143 -10.136 1.00 93.81 216 GLY A CA 1
ATOM 1834 C C . GLY A 1 216 ? 26.433 10.342 -11.442 1.00 93.81 216 GLY A C 1
ATOM 1835 O O . GLY A 1 216 ? 27.371 10.504 -12.222 1.00 93.81 216 GLY A O 1
ATOM 1836 N N . MET A 1 217 ? 25.426 9.504 -11.731 1.00 96.38 217 MET A N 1
ATOM 1837 C CA . MET A 1 217 ? 25.330 8.770 -12.999 1.00 96.38 217 MET A CA 1
ATOM 1838 C C . MET A 1 217 ? 25.395 9.719 -14.197 1.00 96.38 217 MET A C 1
ATOM 1840 O O . MET A 1 217 ? 25.984 9.389 -15.227 1.00 96.38 217 MET A O 1
ATOM 1844 N N . MET A 1 218 ? 24.784 10.902 -14.077 1.00 95.75 218 MET A N 1
ATOM 1845 C CA . MET A 1 218 ? 24.727 11.878 -15.166 1.00 95.75 218 MET A CA 1
ATOM 1846 C C . MET A 1 218 ? 26.055 12.586 -15.445 1.00 95.75 218 MET A C 1
ATOM 1848 O O . MET A 1 218 ? 26.194 13.170 -16.523 1.00 95.75 218 MET A O 1
ATOM 1852 N N . ASP A 1 219 ? 27.051 12.472 -14.568 1.00 95.75 219 ASP A N 1
ATOM 1853 C CA . ASP A 1 219 ? 28.381 13.062 -14.764 1.00 95.75 219 ASP A CA 1
ATOM 1854 C C . ASP A 1 219 ? 29.331 12.133 -15.537 1.00 95.75 219 ASP A C 1
ATOM 1856 O O . ASP A 1 219 ? 30.356 12.569 -16.064 1.00 95.75 219 ASP A O 1
ATOM 1860 N N . LEU A 1 220 ? 28.969 10.855 -15.685 1.00 97.19 220 LEU A N 1
ATOM 1861 C CA . LEU A 1 220 ? 29.789 9.864 -16.380 1.00 97.19 220 LEU A CA 1
ATOM 1862 C C . LEU A 1 220 ? 29.862 10.135 -17.895 1.00 97.19 220 LEU A C 1
ATOM 1864 O O . LEU A 1 220 ? 28.878 10.594 -18.499 1.00 97.19 220 LEU A O 1
ATOM 1868 N N . PRO A 1 221 ? 30.981 9.806 -18.565 1.00 97.81 221 PRO A N 1
ATOM 1869 C CA . PRO A 1 221 ? 31.036 9.803 -20.023 1.00 97.81 221 PRO A CA 1
ATOM 1870 C C . PRO A 1 221 ? 30.041 8.789 -20.606 1.00 97.81 221 PRO A C 1
ATOM 1872 O O . PRO A 1 221 ? 29.919 7.670 -20.114 1.00 97.81 221 PRO A O 1
ATOM 1875 N N . LEU A 1 222 ? 29.336 9.168 -21.677 1.00 98.06 222 LEU A N 1
ATOM 1876 C CA . LEU A 1 222 ? 28.287 8.326 -22.270 1.00 98.06 222 LEU A CA 1
ATOM 1877 C C . LEU A 1 222 ? 28.816 6.988 -22.797 1.00 98.06 222 LEU A C 1
ATOM 1879 O O . LEU A 1 222 ? 28.143 5.974 -22.645 1.00 98.06 222 LEU A O 1
ATOM 1883 N N . ASP A 1 223 ? 30.005 7.002 -23.395 1.00 98.06 223 ASP A N 1
ATOM 1884 C CA . ASP A 1 223 ? 30.576 5.876 -24.143 1.00 98.06 223 ASP A CA 1
ATOM 1885 C C . ASP A 1 223 ? 31.699 5.146 -23.381 1.00 98.06 223 ASP A C 1
ATOM 1887 O O . ASP A 1 223 ? 32.344 4.252 -23.927 1.00 98.06 223 ASP A O 1
ATOM 1891 N N . ASP A 1 224 ? 31.929 5.495 -22.109 1.00 97.44 224 ASP A N 1
ATOM 1892 C CA . ASP A 1 224 ? 32.910 4.823 -21.251 1.00 97.44 224 ASP A CA 1
ATOM 1893 C C . ASP A 1 224 ? 32.241 3.705 -20.439 1.00 97.44 224 ASP A C 1
ATOM 1895 O O . ASP A 1 224 ? 31.577 3.918 -19.420 1.00 97.44 224 ASP A O 1
ATOM 1899 N N . LYS A 1 225 ? 32.425 2.479 -20.928 1.00 96.56 225 LYS A N 1
ATOM 1900 C CA . LYS A 1 225 ? 31.899 1.256 -20.320 1.00 96.56 225 LYS A CA 1
ATOM 1901 C C . LYS A 1 225 ? 32.463 0.997 -18.922 1.00 96.56 225 LYS A C 1
ATOM 1903 O O . LYS A 1 225 ? 31.718 0.578 -18.038 1.00 96.56 225 LYS A O 1
ATOM 1908 N N . GLU A 1 226 ? 33.755 1.244 -18.711 1.00 97.00 226 GLU A N 1
ATOM 1909 C CA . GLU A 1 226 ? 34.402 0.968 -17.426 1.00 97.00 226 GLU A CA 1
ATOM 1910 C C . GLU A 1 226 ? 33.983 1.994 -16.374 1.00 97.00 226 GLU A C 1
ATOM 1912 O O . GLU A 1 226 ? 33.741 1.624 -15.223 1.00 97.00 226 GLU A O 1
ATOM 1917 N N . ALA A 1 227 ? 33.802 3.259 -16.769 1.00 97.31 227 ALA A N 1
ATOM 1918 C CA . ALA A 1 227 ? 33.245 4.283 -15.890 1.00 97.31 227 ALA A CA 1
ATOM 1919 C C . ALA A 1 227 ? 31.835 3.907 -15.408 1.00 97.31 227 ALA A C 1
ATOM 1921 O O . ALA A 1 227 ? 31.579 3.913 -14.201 1.00 97.31 227 ALA A O 1
ATOM 1922 N N . PHE A 1 228 ? 30.941 3.509 -16.324 1.00 97.62 228 PHE A N 1
ATOM 1923 C CA . PHE A 1 228 ? 29.580 3.101 -15.959 1.00 97.62 228 PHE A CA 1
ATOM 1924 C C . PHE A 1 228 ? 29.561 1.849 -15.080 1.00 97.62 228 PHE A C 1
ATOM 1926 O O . PHE A 1 228 ? 28.866 1.817 -14.065 1.00 97.62 228 PHE A O 1
ATOM 1933 N N . LYS A 1 229 ? 30.375 0.842 -15.408 1.00 96.12 229 LYS A N 1
ATOM 1934 C CA . LYS A 1 229 ? 30.513 -0.385 -14.615 1.00 96.12 229 LYS A CA 1
ATOM 1935 C C . LYS A 1 229 ? 31.023 -0.110 -13.201 1.00 96.12 229 LYS A C 1
ATOM 1937 O O . LYS A 1 229 ? 30.462 -0.624 -12.232 1.00 96.12 229 LYS A O 1
ATOM 1942 N N . LYS A 1 230 ? 32.072 0.706 -13.067 1.00 95.88 230 LYS A N 1
ATOM 1943 C CA . LYS A 1 230 ? 32.639 1.081 -11.767 1.00 95.88 230 LYS A CA 1
ATOM 1944 C C . LYS A 1 230 ? 31.609 1.820 -10.915 1.00 95.88 230 LYS A C 1
ATOM 1946 O O . LYS A 1 230 ? 31.419 1.462 -9.753 1.00 95.88 230 LYS A O 1
ATOM 1951 N N . TRP A 1 231 ? 30.922 2.798 -11.502 1.00 96.62 231 TRP A N 1
ATOM 1952 C CA . TRP A 1 231 ? 29.855 3.530 -10.828 1.00 96.62 231 TRP A CA 1
ATOM 1953 C C . TRP A 1 231 ? 28.716 2.595 -10.390 1.00 96.62 231 TRP A C 1
ATOM 1955 O O . TRP A 1 231 ? 28.317 2.618 -9.227 1.00 96.62 231 TRP A O 1
ATOM 1965 N N . LEU A 1 232 ? 28.261 1.697 -11.272 1.00 94.38 232 LEU A N 1
ATOM 1966 C CA . LEU A 1 232 ? 27.171 0.759 -10.993 1.00 94.38 232 LEU A CA 1
ATOM 1967 C C . LEU A 1 232 ? 27.470 -0.166 -9.802 1.00 94.38 232 LEU A C 1
ATOM 1969 O O . LEU A 1 232 ? 26.572 -0.476 -9.023 1.00 94.38 232 LEU A O 1
ATOM 1973 N N . HIS A 1 233 ? 28.718 -0.617 -9.658 1.00 91.31 233 HIS A N 1
ATOM 1974 C CA . HIS A 1 233 ? 29.116 -1.539 -8.589 1.00 91.31 233 HIS A CA 1
ATOM 1975 C C . HIS A 1 233 ? 29.540 -0.859 -7.281 1.00 91.31 233 HIS A C 1
ATOM 1977 O O . HIS A 1 233 ? 29.582 -1.533 -6.252 1.00 91.31 233 HIS A O 1
ATOM 1983 N N . GLY A 1 234 ? 29.868 0.434 -7.306 1.00 88.69 234 GLY A N 1
ATOM 1984 C CA . GLY A 1 234 ? 30.324 1.174 -6.127 1.00 88.69 234 GLY A CA 1
ATOM 1985 C C . GLY A 1 234 ? 29.338 2.237 -5.651 1.00 88.69 234 GLY A C 1
ATOM 1986 O O . GLY A 1 234 ? 28.890 2.214 -4.509 1.00 88.69 234 GLY A O 1
ATOM 1987 N N . GLU A 1 235 ? 29.007 3.178 -6.530 1.00 85.00 235 GLU A N 1
ATOM 1988 C CA . GLU A 1 235 ? 28.385 4.464 -6.187 1.00 85.00 235 GLU A CA 1
ATOM 1989 C C . GLU A 1 235 ? 26.864 4.476 -6.385 1.00 85.00 235 GLU A C 1
ATOM 1991 O O . GLU A 1 235 ? 26.160 5.255 -5.744 1.00 85.00 235 GLU A O 1
ATOM 1996 N N . ALA A 1 236 ? 26.320 3.558 -7.191 1.00 81.44 236 ALA A N 1
ATOM 1997 C CA . ALA A 1 236 ? 24.880 3.461 -7.450 1.00 81.44 236 ALA A CA 1
ATOM 1998 C C . ALA A 1 236 ? 24.026 3.158 -6.197 1.00 81.44 236 ALA A C 1
ATOM 2000 O O . ALA A 1 236 ? 22.801 3.267 -6.234 1.00 81.44 236 ALA A O 1
ATOM 2001 N N . HIS A 1 237 ? 24.657 2.797 -5.075 1.00 81.25 237 HIS A N 1
ATOM 2002 C CA . HIS A 1 237 ? 24.016 2.504 -3.792 1.00 81.25 237 HIS A CA 1
ATOM 2003 C C . HIS A 1 237 ? 24.120 3.665 -2.783 1.00 81.25 237 HIS A C 1
ATOM 2005 O O . HIS A 1 237 ? 24.153 3.436 -1.577 1.00 81.25 237 HIS A O 1
ATOM 2011 N N . CYS A 1 238 ? 24.139 4.917 -3.256 1.00 82.75 238 CYS A N 1
ATOM 2012 C CA . CYS A 1 238 ? 24.300 6.111 -2.413 1.00 82.75 238 CYS A CA 1
ATOM 2013 C C . CYS A 1 238 ? 23.068 6.495 -1.558 1.00 82.75 238 CYS A C 1
ATOM 2015 O O . CYS A 1 238 ? 23.070 7.528 -0.893 1.00 82.75 238 CYS A O 1
ATOM 2017 N N . GLY A 1 239 ? 21.992 5.701 -1.600 1.00 80.19 239 GLY A N 1
ATOM 2018 C CA . GLY A 1 239 ? 20.683 6.059 -1.038 1.00 80.19 239 GLY A CA 1
ATOM 2019 C C . GLY A 1 239 ? 19.804 6.903 -1.975 1.00 80.19 239 GLY A C 1
ATOM 2020 O O . GLY A 1 239 ? 18.691 7.263 -1.598 1.00 80.19 239 GLY A O 1
ATOM 2021 N N . GLY A 1 240 ? 20.279 7.203 -3.191 1.00 85.12 240 GLY A N 1
ATOM 2022 C CA . GLY A 1 240 ? 19.484 7.786 -4.277 1.00 85.12 240 GLY A CA 1
ATOM 2023 C C . GLY A 1 240 ? 18.676 6.747 -5.065 1.00 85.12 240 GLY A C 1
ATOM 2024 O O . GLY A 1 240 ? 18.727 5.550 -4.776 1.00 85.12 240 GLY A O 1
ATOM 2025 N N . HIS A 1 241 ? 17.936 7.204 -6.081 1.00 90.50 241 HIS A N 1
ATOM 2026 C CA . HIS A 1 241 ? 17.096 6.374 -6.956 1.00 90.50 241 HIS A CA 1
ATOM 2027 C C . HIS A 1 241 ? 17.508 6.496 -8.441 1.00 90.50 241 HIS A C 1
ATOM 2029 O O . HIS A 1 241 ? 16.688 6.848 -9.291 1.00 90.50 241 HIS A O 1
ATOM 2035 N N . PRO A 1 242 ? 18.756 6.157 -8.813 1.00 92.69 242 PRO A N 1
ATOM 2036 C CA . PRO A 1 242 ? 19.270 6.335 -10.179 1.00 92.69 242 PRO A CA 1
ATOM 2037 C C . PRO A 1 242 ? 18.607 5.452 -11.246 1.00 92.69 242 PRO A C 1
ATOM 2039 O O . PRO A 1 242 ? 18.953 5.522 -12.420 1.00 92.69 242 PRO A O 1
ATOM 2042 N N . PHE A 1 243 ? 17.686 4.580 -10.851 1.00 96.19 243 PHE A N 1
ATOM 2043 C CA . PHE A 1 243 ? 16.980 3.691 -11.765 1.00 96.19 243 PHE A CA 1
ATOM 2044 C C . PHE A 1 243 ? 15.482 3.980 -11.819 1.00 96.19 243 PHE A C 1
ATOM 2046 O O . PHE A 1 243 ? 14.787 3.303 -12.566 1.00 96.19 243 PHE A O 1
ATOM 2053 N N . GLU A 1 244 ? 14.979 4.971 -11.074 1.00 96.50 244 GLU A N 1
ATOM 2054 C CA . GLU A 1 244 ? 13.598 5.452 -11.172 1.00 96.50 244 GLU A CA 1
ATOM 2055 C C . GLU A 1 244 ? 13.475 6.397 -12.373 1.00 96.50 244 GLU A C 1
ATOM 2057 O O . GLU A 1 244 ? 13.639 7.613 -12.269 1.00 96.50 244 GLU A O 1
ATOM 2062 N N . ILE A 1 245 ? 13.252 5.805 -13.545 1.00 97.38 245 ILE A N 1
ATOM 2063 C CA . ILE A 1 245 ? 13.310 6.489 -14.843 1.00 97.38 245 ILE A CA 1
ATOM 2064 C C . ILE A 1 245 ? 12.050 7.302 -15.142 1.00 97.38 245 ILE A C 1
ATOM 2066 O O . ILE A 1 245 ? 12.096 8.259 -15.898 1.00 97.38 245 ILE A O 1
ATOM 2070 N N . ILE A 1 246 ? 10.921 6.957 -14.533 1.00 96.81 246 ILE A N 1
ATOM 2071 C CA . ILE A 1 246 ? 9.740 7.822 -14.489 1.00 96.81 246 ILE A CA 1
ATOM 2072 C C . ILE A 1 246 ? 9.530 8.125 -13.020 1.00 96.81 246 ILE A C 1
ATOM 2074 O O . ILE A 1 246 ? 9.319 7.187 -12.262 1.00 96.81 246 ILE A O 1
ATOM 2078 N N . ARG A 1 247 ? 9.617 9.394 -12.625 1.00 94.12 247 ARG A N 1
ATOM 2079 C CA . ARG A 1 247 ? 9.525 9.829 -11.228 1.00 94.12 247 ARG A CA 1
ATOM 2080 C C . ARG A 1 247 ? 8.142 9.575 -10.627 1.00 94.12 247 ARG A C 1
ATOM 2082 O O . ARG A 1 247 ? 7.125 9.949 -11.213 1.00 94.12 247 ARG A O 1
ATOM 2089 N N . GLY A 1 248 ? 8.127 9.016 -9.421 1.00 90.06 248 GLY A N 1
ATOM 2090 C CA . GLY A 1 248 ? 6.947 8.897 -8.578 1.00 90.06 248 GLY A CA 1
ATOM 2091 C C . GLY A 1 248 ? 6.459 10.215 -7.962 1.00 90.06 248 GLY A C 1
ATOM 2092 O O . GLY A 1 248 ? 6.975 11.303 -8.203 1.00 90.06 248 GLY A O 1
ATOM 2093 N N . GLY A 1 249 ? 5.399 10.134 -7.166 1.00 84.25 249 GLY A N 1
ATOM 2094 C CA . GLY A 1 249 ? 4.899 11.254 -6.372 1.00 84.25 249 GLY A CA 1
ATOM 2095 C C . GLY A 1 249 ? 5.584 11.344 -5.007 1.00 84.25 249 GLY A C 1
ATOM 2096 O O . GLY A 1 249 ? 6.494 10.591 -4.690 1.00 84.25 249 GLY A O 1
ATOM 2097 N N . PHE A 1 250 ? 5.091 12.235 -4.144 1.00 78.31 250 PHE A N 1
ATOM 2098 C CA . PHE A 1 250 ? 5.633 12.411 -2.787 1.00 78.31 250 PHE A CA 1
ATOM 2099 C C . PHE A 1 250 ? 5.617 11.124 -1.940 1.00 78.31 250 PHE A C 1
ATOM 2101 O O . PHE A 1 250 ? 6.503 10.915 -1.118 1.00 78.31 250 PHE A O 1
ATOM 2108 N N . ILE A 1 251 ? 4.614 10.266 -2.147 1.00 78.25 251 ILE A N 1
ATOM 2109 C CA . ILE A 1 251 ? 4.461 8.985 -1.441 1.00 78.25 251 ILE A CA 1
ATOM 2110 C C . ILE A 1 251 ? 4.456 7.776 -2.377 1.00 78.25 251 ILE A C 1
ATOM 2112 O O . ILE A 1 251 ? 4.364 6.663 -1.889 1.00 78.25 251 ILE A O 1
ATOM 2116 N N . THR A 1 252 ? 4.501 7.964 -3.697 1.00 84.56 252 THR A N 1
ATOM 2117 C CA . THR A 1 252 ? 4.424 6.856 -4.661 1.00 84.56 252 THR A CA 1
ATOM 2118 C C . THR A 1 252 ? 5.760 6.642 -5.343 1.00 84.56 252 THR A C 1
ATOM 2120 O O . THR A 1 252 ? 6.541 7.577 -5.486 1.00 84.56 252 THR A O 1
ATOM 2123 N N . TYR A 1 253 ? 6.003 5.417 -5.794 1.00 87.00 253 TYR A N 1
ATOM 2124 C CA . TYR A 1 253 ? 7.218 5.070 -6.522 1.00 87.00 253 TYR A CA 1
ATOM 2125 C C . TYR A 1 253 ? 6.898 4.884 -7.997 1.00 87.00 253 TYR A C 1
ATOM 2127 O O . TYR A 1 253 ? 5.917 4.224 -8.355 1.00 87.00 253 TYR A O 1
ATOM 2135 N N . GLY A 1 254 ? 7.736 5.469 -8.842 1.00 92.94 254 GLY A N 1
ATOM 2136 C CA . GLY A 1 254 ? 7.592 5.430 -10.282 1.00 92.94 254 GLY A CA 1
ATOM 2137 C C . GLY A 1 254 ? 8.050 4.127 -10.937 1.00 92.94 254 GLY A C 1
ATOM 2138 O O . GLY A 1 254 ? 8.160 3.077 -10.294 1.00 92.94 254 GLY A O 1
ATOM 2139 N N . VAL A 1 255 ? 8.327 4.189 -12.242 1.00 97.00 255 VAL A N 1
ATOM 2140 C CA . VAL A 1 255 ? 8.827 3.034 -13.005 1.00 97.00 255 VAL A CA 1
ATOM 2141 C C . VAL A 1 255 ? 10.334 2.935 -12.834 1.00 97.00 255 VAL A C 1
ATOM 2143 O O . VAL A 1 255 ? 11.058 3.878 -13.156 1.00 97.00 255 VAL A O 1
ATOM 2146 N N . TYR A 1 256 ? 10.808 1.772 -12.388 1.00 97.31 256 TYR A N 1
ATOM 2147 C CA . TYR A 1 256 ? 12.239 1.515 -12.273 1.00 97.31 256 TYR A CA 1
ATOM 2148 C C . TYR A 1 256 ? 12.723 0.658 -13.431 1.00 97.31 256 TYR A C 1
ATOM 2150 O O . TYR A 1 256 ? 12.075 -0.331 -13.780 1.00 97.31 256 TYR A O 1
ATOM 2158 N N . LEU A 1 257 ? 13.888 0.991 -13.978 1.00 98.38 257 LEU A N 1
ATOM 2159 C CA . LEU A 1 257 ? 14.590 0.187 -14.967 1.00 98.38 257 LEU A CA 1
ATOM 2160 C C . LEU A 1 257 ? 16.032 -0.020 -14.518 1.00 98.38 257 LEU A C 1
ATOM 2162 O O . LEU A 1 257 ? 16.858 0.877 -14.589 1.00 98.38 257 LEU A O 1
ATOM 2166 N N . TYR A 1 258 ? 16.353 -1.231 -14.091 1.00 97.62 258 TYR A N 1
ATOM 2167 C CA . TYR A 1 258 ? 17.716 -1.586 -13.729 1.00 97.62 258 TYR A CA 1
ATOM 2168 C C . TYR A 1 258 ? 18.514 -2.029 -14.963 1.00 97.62 258 TYR A C 1
ATOM 2170 O O . TYR A 1 258 ? 17.952 -2.726 -15.826 1.00 97.62 258 TYR A O 1
ATOM 2178 N N . PRO A 1 259 ? 19.821 -1.701 -15.017 1.00 97.12 259 PRO A N 1
ATOM 2179 C CA . PRO A 1 259 ? 20.740 -2.181 -16.045 1.00 97.12 259 PRO A CA 1
ATOM 2180 C C . PRO A 1 259 ? 20.816 -3.717 -16.066 1.00 97.12 259 PRO A C 1
ATOM 2182 O O . PRO A 1 259 ? 20.316 -4.397 -15.156 1.00 97.12 259 PRO A O 1
ATOM 2185 N N . PRO A 1 260 ? 21.379 -4.305 -17.134 1.00 97.31 260 PRO A N 1
ATOM 2186 C CA . PRO A 1 260 ? 21.284 -5.729 -17.345 1.00 97.31 260 PRO A CA 1
ATOM 2187 C C . PRO A 1 260 ? 22.063 -6.537 -16.306 1.00 97.31 260 PRO A C 1
ATOM 2189 O O . PRO A 1 260 ? 23.171 -6.199 -15.906 1.00 97.31 260 PRO A O 1
ATOM 2192 N N . ARG A 1 261 ? 21.454 -7.648 -15.887 1.00 95.38 261 ARG A N 1
ATOM 2193 C CA . ARG A 1 261 ? 22.094 -8.692 -15.082 1.00 95.38 261 ARG A CA 1
ATOM 2194 C C . ARG A 1 261 ? 21.751 -10.060 -15.653 1.00 95.38 261 ARG A C 1
ATOM 2196 O O . ARG A 1 261 ? 20.571 -10.390 -15.821 1.00 95.38 261 ARG A O 1
ATOM 2203 N N . ASN A 1 262 ? 22.743 -10.902 -15.901 1.00 95.44 262 ASN A N 1
ATOM 2204 C CA . ASN A 1 262 ? 22.625 -12.154 -16.651 1.00 95.44 262 ASN A CA 1
ATOM 2205 C C . ASN A 1 262 ? 21.908 -11.962 -18.008 1.00 95.44 262 ASN A C 1
ATOM 2207 O O . ASN A 1 262 ? 20.956 -12.686 -18.343 1.00 95.44 262 ASN A O 1
ATOM 2211 N N . GLY A 1 263 ? 22.338 -10.939 -18.739 1.00 97.25 263 GLY A N 1
ATOM 2212 C CA . GLY A 1 263 ? 21.933 -10.551 -20.083 1.00 97.25 263 GLY A CA 1
ATOM 2213 C C . GLY A 1 263 ? 20.546 -9.921 -20.189 1.00 97.25 263 GLY A C 1
ATOM 2214 O O . GLY A 1 263 ? 19.933 -10.048 -21.247 1.00 97.25 263 GLY A O 1
ATOM 2215 N N . ARG A 1 264 ? 19.982 -9.346 -19.115 1.00 98.31 264 ARG A N 1
ATOM 2216 C CA . ARG A 1 264 ? 18.610 -8.788 -19.115 1.00 98.31 264 ARG A CA 1
ATOM 2217 C C . ARG A 1 264 ? 18.446 -7.596 -18.189 1.00 98.31 264 ARG A C 1
ATOM 2219 O O . ARG A 1 264 ? 18.760 -7.725 -17.004 1.00 98.31 264 ARG A O 1
ATOM 2226 N N . TYR A 1 265 ? 17.834 -6.530 -18.699 1.00 98.62 265 TYR A N 1
ATOM 2227 C CA . TYR A 1 265 ? 17.306 -5.420 -17.899 1.00 98.62 265 TYR A CA 1
ATOM 2228 C C . TYR A 1 265 ? 16.234 -5.910 -16.919 1.00 98.62 265 TYR A C 1
ATOM 2230 O O . TYR A 1 265 ? 15.653 -6.979 -17.120 1.00 98.62 265 TYR A O 1
ATOM 2238 N N . THR A 1 266 ? 15.930 -5.146 -15.872 1.00 98.62 266 THR A N 1
ATOM 2239 C CA . THR A 1 266 ? 14.791 -5.447 -14.984 1.00 98.62 266 THR A CA 1
ATOM 2240 C C . THR A 1 266 ? 13.905 -4.223 -14.848 1.00 98.62 266 THR A C 1
ATOM 2242 O O . THR A 1 266 ? 14.371 -3.201 -14.366 1.00 98.62 266 THR A O 1
ATOM 2245 N N . ILE A 1 267 ? 12.641 -4.333 -15.258 1.00 98.50 267 ILE A N 1
ATOM 2246 C CA . ILE A 1 267 ? 11.656 -3.254 -15.151 1.00 98.50 267 ILE A CA 1
ATOM 2247 C C . ILE A 1 267 ? 10.648 -3.560 -14.036 1.00 98.50 267 ILE A C 1
ATOM 2249 O O . ILE A 1 267 ? 10.132 -4.680 -13.959 1.00 98.50 267 ILE A O 1
ATOM 2253 N N . ILE A 1 268 ? 10.363 -2.577 -13.181 1.00 97.06 268 ILE A N 1
ATOM 2254 C CA . ILE A 1 268 ? 9.471 -2.675 -12.009 1.00 97.06 268 ILE A CA 1
ATOM 2255 C C . ILE A 1 268 ? 8.410 -1.574 -12.112 1.00 97.06 268 ILE A C 1
ATOM 2257 O O . ILE A 1 268 ? 8.731 -0.442 -12.473 1.00 97.06 268 ILE A O 1
ATOM 2261 N N . ALA A 1 269 ? 7.150 -1.922 -11.847 1.00 93.69 269 ALA A N 1
ATOM 2262 C CA . ALA A 1 269 ? 6.006 -1.038 -12.071 1.00 93.69 269 ALA A CA 1
ATOM 2263 C C . ALA A 1 269 ? 5.745 -0.091 -10.896 1.00 93.69 269 ALA A C 1
ATOM 2265 O O . ALA A 1 269 ? 5.319 1.042 -11.108 1.00 93.69 269 ALA A O 1
ATOM 2266 N N . ASN A 1 270 ? 5.955 -0.591 -9.673 1.00 88.94 270 ASN A N 1
ATOM 2267 C CA . ASN A 1 270 ? 5.482 0.027 -8.435 1.00 88.94 270 ASN A CA 1
ATOM 2268 C C . ASN A 1 270 ? 4.032 0.538 -8.562 1.00 88.94 270 ASN A C 1
ATOM 2270 O O . ASN A 1 270 ? 3.119 -0.281 -8.670 1.00 88.94 270 ASN A O 1
ATOM 2274 N N . ASP A 1 271 ? 3.813 1.858 -8.558 1.00 89.81 271 ASP A N 1
ATOM 2275 C CA . ASP A 1 271 ? 2.483 2.473 -8.622 1.00 89.81 271 ASP A CA 1
ATOM 2276 C C . ASP A 1 271 ? 2.076 2.930 -10.042 1.00 89.81 271 ASP A C 1
ATOM 2278 O O . ASP A 1 271 ? 0.906 3.232 -10.280 1.00 89.81 271 ASP A O 1
ATOM 2282 N N . PHE A 1 272 ? 3.001 2.929 -11.009 1.00 94.00 272 PHE A N 1
ATOM 2283 C CA . PHE A 1 272 ? 2.820 3.483 -12.361 1.00 94.00 272 PHE A CA 1
ATOM 2284 C C . PHE A 1 272 ? 2.540 2.373 -13.383 1.00 94.00 272 PHE A C 1
ATOM 2286 O O . PHE A 1 272 ? 3.356 2.005 -14.232 1.00 94.00 272 PHE A O 1
ATOM 2293 N N . ILE A 1 273 ? 1.357 1.771 -13.239 1.00 95.75 273 ILE A N 1
ATOM 2294 C CA . ILE A 1 273 ? 0.959 0.547 -13.949 1.00 95.75 273 ILE A CA 1
ATOM 2295 C C . ILE A 1 273 ? 0.803 0.758 -15.459 1.00 95.75 273 ILE A C 1
ATOM 2297 O O . ILE A 1 273 ? 1.180 -0.120 -16.243 1.00 95.75 273 ILE A O 1
ATOM 2301 N N . ASP A 1 274 ? 0.236 1.894 -15.866 1.00 96.19 274 ASP A N 1
ATOM 2302 C CA . ASP A 1 274 ? -0.020 2.188 -17.277 1.00 96.19 274 ASP A CA 1
ATOM 2303 C C . ASP A 1 274 ? 1.308 2.464 -18.007 1.00 96.19 274 ASP A C 1
ATOM 2305 O O . ASP A 1 274 ? 1.556 1.920 -19.087 1.00 96.19 274 ASP A O 1
ATOM 2309 N N . GLU A 1 275 ? 2.213 3.212 -17.377 1.00 97.56 275 GLU A N 1
ATOM 2310 C CA . GLU A 1 275 ? 3.522 3.539 -17.933 1.00 97.56 275 GLU A CA 1
ATOM 2311 C C . GLU A 1 275 ? 4.408 2.307 -18.080 1.00 97.56 275 GLU A C 1
ATOM 2313 O O . GLU A 1 275 ? 5.062 2.092 -19.109 1.00 97.56 275 GLU A O 1
ATOM 2318 N N . TYR A 1 276 ? 4.372 1.456 -17.058 1.00 98.31 276 TYR A N 1
ATOM 2319 C CA . TYR A 1 276 ? 5.044 0.173 -17.055 1.00 98.31 276 TYR A CA 1
ATOM 2320 C C . TYR A 1 276 ? 4.555 -0.742 -18.182 1.00 98.31 276 TYR A C 1
ATOM 2322 O O . TYR A 1 276 ? 5.366 -1.320 -18.909 1.00 98.31 276 TYR A O 1
ATOM 2330 N N . ILE A 1 277 ? 3.235 -0.906 -18.353 1.00 98.44 277 ILE A N 1
ATOM 2331 C CA . ILE A 1 277 ? 2.726 -1.850 -19.357 1.00 98.44 277 ILE A CA 1
ATOM 2332 C C . ILE A 1 277 ? 2.991 -1.358 -20.784 1.00 98.44 277 ILE A C 1
ATOM 2334 O O . ILE A 1 277 ? 3.205 -2.183 -21.676 1.00 98.44 277 ILE A O 1
ATOM 2338 N N . ASN A 1 278 ? 3.034 -0.041 -21.006 1.00 98.56 278 ASN A N 1
ATOM 2339 C CA . ASN A 1 278 ? 3.453 0.538 -22.282 1.00 98.56 278 ASN A CA 1
ATOM 2340 C C . ASN A 1 278 ? 4.910 0.173 -22.598 1.00 98.56 278 ASN A C 1
ATOM 2342 O O . ASN A 1 278 ? 5.193 -0.341 -23.683 1.00 98.56 278 ASN A O 1
ATOM 2346 N N . ALA A 1 279 ? 5.811 0.335 -21.624 1.00 98.56 279 ALA A N 1
ATOM 2347 C CA . ALA A 1 279 ? 7.215 -0.049 -21.751 1.00 98.56 279 ALA A CA 1
ATOM 2348 C C . ALA A 1 279 ? 7.388 -1.549 -22.032 1.00 98.56 279 ALA A C 1
ATOM 2350 O O . ALA A 1 279 ? 8.099 -1.930 -22.960 1.00 98.56 279 ALA A O 1
ATOM 2351 N N . VAL A 1 280 ? 6.688 -2.411 -21.285 1.00 98.69 280 VAL A N 1
ATOM 2352 C CA . VAL A 1 280 ? 6.726 -3.869 -21.488 1.00 98.69 280 VAL A CA 1
ATOM 2353 C C . VAL A 1 280 ? 6.297 -4.242 -22.906 1.00 98.69 280 VAL A C 1
ATOM 2355 O O . VAL A 1 280 ? 6.973 -5.039 -23.557 1.00 98.69 280 VAL A O 1
ATOM 2358 N N . LYS A 1 281 ? 5.197 -3.670 -23.412 1.00 98.75 281 LYS A N 1
ATOM 2359 C CA . LYS A 1 281 ? 4.732 -3.925 -24.786 1.00 98.75 281 LYS A CA 1
ATOM 2360 C C . LYS A 1 281 ? 5.783 -3.520 -25.819 1.00 98.75 281 LYS A C 1
ATOM 2362 O O . LYS A 1 281 ? 6.044 -4.287 -26.747 1.00 98.75 281 LYS A O 1
ATOM 2367 N N . GLU A 1 282 ? 6.410 -2.359 -25.647 1.00 98.69 282 GLU A N 1
ATOM 2368 C CA . GLU A 1 282 ? 7.436 -1.886 -26.580 1.00 98.69 282 GLU A CA 1
ATOM 2369 C C . GLU A 1 282 ? 8.720 -2.730 -26.495 1.00 98.69 282 GLU A C 1
ATOM 2371 O O . GLU A 1 282 ? 9.299 -3.070 -27.527 1.00 98.69 282 GLU A O 1
ATOM 2376 N N . PHE A 1 283 ? 9.121 -3.176 -25.300 1.00 98.69 283 PHE A N 1
ATOM 2377 C CA . PHE A 1 283 ? 10.255 -4.088 -25.125 1.00 98.69 283 PHE A CA 1
ATOM 2378 C C . PHE A 1 283 ? 10.023 -5.429 -25.827 1.00 98.69 283 PHE A C 1
ATOM 2380 O O . PHE A 1 283 ? 10.929 -5.932 -26.491 1.00 98.69 283 PHE A O 1
ATOM 2387 N N . LEU A 1 284 ? 8.814 -5.997 -25.731 1.00 98.62 284 LEU A N 1
ATOM 2388 C CA . LEU A 1 284 ? 8.449 -7.229 -26.440 1.00 98.62 284 LEU A CA 1
ATOM 2389 C C . LEU A 1 284 ? 8.503 -7.041 -27.959 1.00 98.62 284 LEU A C 1
ATOM 2391 O O . LEU A 1 284 ? 9.102 -7.856 -28.660 1.00 98.62 284 LEU A O 1
ATOM 2395 N N . LYS A 1 285 ? 7.937 -5.940 -28.462 1.00 98.38 285 LYS A N 1
ATOM 2396 C CA . LYS A 1 285 ? 7.951 -5.589 -29.889 1.00 98.38 285 LYS A CA 1
ATOM 2397 C C . LYS A 1 285 ? 9.376 -5.433 -30.430 1.00 98.38 285 LYS A C 1
ATOM 2399 O O . LYS A 1 285 ? 9.670 -5.927 -31.516 1.00 98.38 285 LYS A O 1
ATOM 2404 N N . ARG A 1 286 ? 10.267 -4.792 -29.666 1.00 98.00 286 ARG A N 1
ATOM 2405 C CA . ARG A 1 286 ? 11.683 -4.582 -30.023 1.00 98.00 286 ARG A CA 1
ATOM 2406 C C . ARG A 1 286 ? 12.597 -5.754 -29.645 1.00 98.00 286 ARG A C 1
ATOM 2408 O O . ARG A 1 286 ? 13.791 -5.694 -29.918 1.00 98.00 286 ARG A O 1
ATOM 2415 N N . LYS A 1 287 ? 12.053 -6.822 -29.046 1.00 97.75 287 LYS A N 1
ATOM 2416 C CA . LYS A 1 287 ? 12.789 -8.008 -28.564 1.00 97.75 287 LYS A CA 1
ATOM 2417 C C . LYS A 1 287 ? 13.926 -7.672 -27.587 1.00 97.75 287 LYS A C 1
ATOM 2419 O O . LYS A 1 287 ? 14.946 -8.360 -27.554 1.00 97.75 287 LYS A O 1
ATOM 2424 N N . ILE A 1 288 ? 13.751 -6.626 -26.780 1.00 98.25 288 ILE A N 1
ATOM 2425 C CA . ILE A 1 288 ? 14.711 -6.254 -25.735 1.00 98.25 288 ILE A CA 1
ATOM 2426 C C . ILE A 1 288 ? 14.703 -7.361 -24.669 1.00 98.25 288 ILE A C 1
ATOM 2428 O O . ILE A 1 288 ? 13.628 -7.754 -24.219 1.00 98.25 288 ILE A O 1
ATOM 2432 N N . PRO A 1 289 ? 15.852 -7.900 -24.231 1.00 98.31 289 PRO A N 1
ATOM 2433 C CA . PRO A 1 289 ? 15.886 -8.883 -23.148 1.00 98.31 289 PRO A CA 1
ATOM 2434 C C . PRO A 1 289 ? 15.617 -8.232 -21.780 1.00 98.31 289 PRO A C 1
ATOM 2436 O O . PRO A 1 289 ? 16.417 -7.424 -21.307 1.00 98.31 289 PRO A O 1
ATOM 2439 N N . PHE A 1 290 ? 14.528 -8.607 -21.097 1.00 98.62 290 PHE A N 1
ATOM 2440 C CA . PHE A 1 290 ? 14.186 -8.042 -19.780 1.00 98.62 290 PHE A CA 1
ATOM 2441 C C . PHE A 1 290 ? 13.529 -9.038 -18.813 1.00 98.62 290 PHE A C 1
ATOM 2443 O O . PHE A 1 290 ? 12.977 -10.070 -19.205 1.00 98.62 290 PHE A O 1
ATOM 2450 N N . ARG A 1 291 ? 13.570 -8.697 -17.522 1.00 98.56 291 ARG A N 1
ATOM 2451 C CA . ARG A 1 291 ? 12.767 -9.267 -16.438 1.00 98.56 291 ARG A CA 1
ATOM 2452 C C . ARG A 1 291 ? 11.701 -8.269 -16.006 1.00 98.56 291 ARG A C 1
ATOM 2454 O O . ARG A 1 291 ? 11.955 -7.073 -15.961 1.00 98.56 291 ARG A O 1
ATOM 2461 N N . ALA A 1 292 ? 10.530 -8.787 -15.671 1.00 98.19 292 ALA A N 1
ATOM 2462 C CA . ALA A 1 292 ? 9.355 -8.011 -15.319 1.00 98.19 292 ALA A CA 1
ATOM 2463 C C . ALA A 1 292 ? 8.637 -8.711 -14.150 1.00 98.19 292 ALA A C 1
ATOM 2465 O O . ALA A 1 292 ? 7.627 -9.383 -14.366 1.00 98.19 292 ALA A O 1
ATOM 2466 N N . PRO A 1 293 ? 9.201 -8.644 -12.925 1.00 96.88 293 PRO A N 1
ATOM 2467 C CA . PRO A 1 293 ? 8.688 -9.373 -11.760 1.00 96.88 293 PRO A CA 1
ATOM 2468 C C . PRO A 1 293 ? 7.226 -9.032 -11.439 1.00 96.88 293 PRO A C 1
ATOM 2470 O O . PRO A 1 293 ? 6.461 -9.919 -11.063 1.00 96.88 293 PRO A O 1
ATOM 2473 N N . ASP A 1 294 ? 6.811 -7.788 -11.682 1.00 96.69 294 ASP A N 1
ATOM 2474 C CA . ASP A 1 294 ? 5.451 -7.325 -11.391 1.00 96.69 294 ASP A CA 1
ATOM 2475 C C . ASP A 1 294 ? 4.428 -7.693 -12.468 1.00 96.69 294 ASP A C 1
ATOM 2477 O O . ASP A 1 294 ? 3.227 -7.514 -12.254 1.00 96.69 294 ASP A O 1
ATOM 2481 N N . LEU A 1 295 ? 4.853 -8.223 -13.623 1.00 98.06 295 LEU A N 1
ATOM 2482 C CA . LEU A 1 295 ? 3.983 -8.366 -14.792 1.00 98.06 295 LEU A CA 1
ATOM 2483 C C . LEU A 1 295 ? 2.712 -9.160 -14.491 1.00 98.06 295 LEU A C 1
ATOM 2485 O O . LEU A 1 295 ? 1.633 -8.798 -14.946 1.00 98.06 295 LEU A O 1
ATOM 2489 N N . ILE A 1 296 ? 2.809 -10.232 -13.704 1.00 97.69 296 ILE A N 1
ATOM 2490 C CA . ILE A 1 296 ? 1.638 -11.047 -13.351 1.00 97.69 296 ILE A CA 1
ATOM 2491 C C . ILE A 1 296 ? 0.620 -10.220 -12.556 1.00 97.69 296 ILE A C 1
ATOM 2493 O O . ILE A 1 296 ? -0.579 -10.300 -12.830 1.00 97.69 296 ILE A O 1
ATOM 2497 N N . ASN A 1 297 ? 1.080 -9.423 -11.591 1.00 97.56 297 ASN A N 1
ATOM 2498 C CA . ASN A 1 297 ? 0.204 -8.585 -10.777 1.00 97.56 297 ASN A CA 1
ATOM 2499 C C . ASN A 1 297 ? -0.351 -7.410 -11.587 1.00 97.56 297 ASN A C 1
ATOM 2501 O O . ASN A 1 297 ? -1.546 -7.141 -11.497 1.00 97.56 297 ASN A O 1
ATOM 2505 N N . VAL A 1 298 ? 0.455 -6.801 -12.460 1.00 98.06 298 VAL A N 1
ATOM 2506 C CA . VAL A 1 298 ? 0.014 -5.785 -13.430 1.00 98.06 298 VAL A CA 1
ATOM 2507 C C . VAL A 1 298 ? -1.080 -6.332 -14.349 1.00 98.06 298 VAL A C 1
ATOM 2509 O O . VAL A 1 298 ? -2.123 -5.709 -14.518 1.00 98.06 298 VAL A O 1
ATOM 2512 N N . LEU A 1 299 ? -0.909 -7.529 -14.910 1.00 98.50 299 LEU A N 1
ATOM 2513 C CA . LEU A 1 299 ? -1.921 -8.137 -15.778 1.00 98.50 299 LEU A CA 1
ATOM 2514 C C . LEU A 1 299 ? -3.209 -8.468 -15.011 1.00 98.50 299 LEU A C 1
ATOM 2516 O O . LEU A 1 299 ? -4.312 -8.245 -15.517 1.00 98.50 299 LEU A O 1
ATOM 2520 N N . LYS A 1 300 ? -3.101 -8.947 -13.767 1.00 98.19 300 LYS A N 1
ATOM 2521 C CA . LYS A 1 300 ? -4.262 -9.119 -12.880 1.00 98.19 300 LYS A CA 1
ATOM 2522 C C . LYS A 1 300 ? -4.940 -7.781 -12.572 1.00 98.19 300 LYS A C 1
ATOM 2524 O O . LYS A 1 300 ? -6.167 -7.734 -12.552 1.00 98.19 300 LYS A O 1
ATOM 2529 N N . TYR A 1 301 ? -4.174 -6.711 -12.361 1.00 97.69 301 TYR A N 1
ATOM 2530 C CA . TYR A 1 301 ? -4.694 -5.363 -12.132 1.00 97.69 301 TYR A CA 1
ATOM 2531 C C . TYR A 1 301 ? -5.493 -4.887 -13.352 1.00 97.69 301 TYR A C 1
ATOM 2533 O O . TYR A 1 301 ? -6.676 -4.578 -13.240 1.00 97.69 301 TYR A O 1
ATOM 2541 N N . LEU A 1 302 ? -4.888 -4.935 -14.542 1.00 98.06 302 LEU A N 1
ATOM 2542 C CA . LEU A 1 302 ? -5.493 -4.446 -15.785 1.00 98.06 302 LEU A CA 1
ATOM 2543 C C . LEU A 1 302 ? -6.738 -5.245 -16.198 1.00 98.06 302 LEU A C 1
ATOM 2545 O O . LEU A 1 302 ? -7.672 -4.681 -16.766 1.00 98.06 302 LEU A O 1
ATOM 2549 N N . THR A 1 303 ? -6.788 -6.538 -15.875 1.00 98.38 303 THR A N 1
ATOM 2550 C CA . THR A 1 303 ? -7.970 -7.396 -16.097 1.00 98.38 303 THR A CA 1
ATOM 2551 C C . THR A 1 303 ? -9.001 -7.326 -14.964 1.00 98.38 303 THR A C 1
ATOM 2553 O O . THR A 1 303 ? -10.072 -7.932 -15.059 1.00 98.38 303 THR A O 1
ATOM 2556 N N . GLY A 1 304 ? -8.691 -6.613 -13.876 1.00 97.75 304 GLY A N 1
ATOM 2557 C CA . GLY A 1 304 ? -9.510 -6.515 -12.668 1.00 97.75 304 GLY A CA 1
ATOM 2558 C C . GLY A 1 304 ? -9.623 -7.821 -11.864 1.00 97.75 304 GLY A C 1
ATOM 2559 O O . GLY A 1 304 ? -10.500 -7.956 -11.009 1.00 97.75 304 GLY A O 1
ATOM 2560 N N . GLU A 1 305 ? -8.770 -8.809 -12.135 1.00 98.12 305 GLU A N 1
ATOM 2561 C CA . GLU A 1 305 ? -8.709 -10.078 -11.398 1.00 98.12 305 GLU A CA 1
ATOM 2562 C C . GLU A 1 305 ? -7.788 -10.020 -10.173 1.00 98.12 305 GLU A C 1
ATOM 2564 O O . GLU A 1 305 ? -7.793 -10.960 -9.374 1.00 98.12 305 GLU A O 1
ATOM 2569 N N . LEU A 1 306 ? -7.028 -8.934 -10.004 1.00 97.81 306 LEU A N 1
ATOM 2570 C CA . LEU A 1 306 ? -6.249 -8.686 -8.796 1.00 97.81 306 LEU A CA 1
ATOM 2571 C C . LEU A 1 306 ? -7.186 -8.603 -7.589 1.00 97.81 306 LEU A C 1
ATOM 2573 O O . LEU A 1 306 ? -8.211 -7.921 -7.641 1.00 97.81 306 LEU A O 1
ATOM 2577 N N . VAL A 1 307 ? -6.840 -9.321 -6.525 1.00 97.62 307 VAL A N 1
ATOM 2578 C CA . VAL A 1 307 ? -7.500 -9.183 -5.227 1.00 97.62 307 VAL A CA 1
ATOM 2579 C C . VAL A 1 307 ? -6.839 -8.011 -4.516 1.00 97.62 307 VAL A C 1
ATOM 2581 O O . VAL A 1 307 ? -5.619 -7.983 -4.396 1.00 97.62 307 VAL A O 1
ATOM 2584 N N . VAL A 1 308 ? -7.648 -7.039 -4.115 1.00 96.81 308 VAL A N 1
ATOM 2585 C CA . VAL A 1 308 ? -7.224 -5.809 -3.442 1.00 96.81 308 VAL A CA 1
ATOM 2586 C C . VAL A 1 308 ? -7.931 -5.697 -2.100 1.00 96.81 308 VAL A C 1
ATOM 2588 O O . VAL A 1 308 ? -9.029 -6.245 -1.925 1.00 96.81 308 VAL A O 1
ATOM 2591 N N . LYS A 1 309 ? -7.309 -4.987 -1.160 1.00 96.06 309 LYS A N 1
ATOM 2592 C CA . LYS A 1 309 ? -7.890 -4.759 0.161 1.00 96.06 309 LYS A CA 1
ATOM 2593 C C . LYS A 1 309 ? -8.909 -3.622 0.139 1.00 96.06 309 LYS A C 1
ATOM 2595 O O . LYS A 1 309 ? -8.833 -2.706 -0.675 1.00 96.06 309 LYS A O 1
ATOM 2600 N N . VAL A 1 310 ? -9.870 -3.703 1.050 1.00 95.00 310 VAL A N 1
ATOM 2601 C CA . VAL A 1 310 ? -10.917 -2.716 1.315 1.00 95.00 310 VAL A CA 1
ATOM 2602 C C . VAL A 1 310 ? -10.725 -2.186 2.731 1.00 95.00 310 VAL A C 1
ATOM 2604 O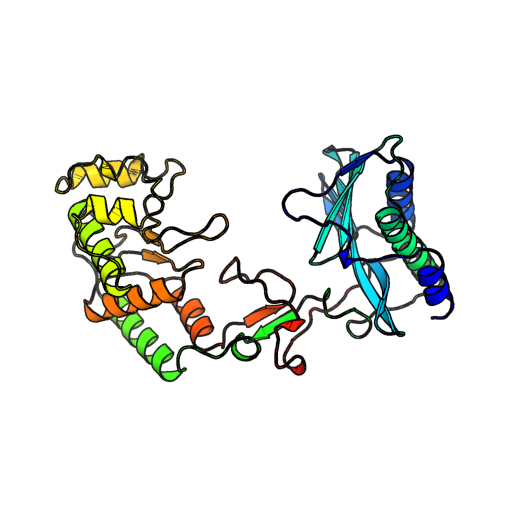 O . VAL A 1 310 ? -10.666 -2.966 3.678 1.00 95.00 310 VAL A O 1
ATOM 2607 N N . ASN A 1 311 ? -10.694 -0.862 2.866 1.00 92.50 311 ASN A N 1
ATOM 2608 C CA . ASN A 1 311 ? -10.341 -0.106 4.066 1.00 92.50 311 ASN A CA 1
ATOM 2609 C C . ASN A 1 311 ? -8.918 -0.390 4.592 1.00 92.50 311 ASN A C 1
ATOM 2611 O O . ASN A 1 311 ? -8.656 -0.159 5.768 1.00 92.50 311 ASN A O 1
ATOM 2615 N N . ASP A 1 312 ? -8.011 -0.870 3.740 1.00 90.81 312 ASP A N 1
ATOM 2616 C CA . ASP A 1 312 ? -6.589 -1.054 4.047 1.00 90.81 312 ASP A CA 1
ATOM 2617 C C . ASP A 1 312 ? -5.746 -0.905 2.766 1.00 90.81 312 ASP A C 1
ATOM 2619 O O . ASP A 1 312 ? -6.287 -0.935 1.654 1.00 90.81 312 ASP A O 1
ATOM 2623 N N . TYR A 1 313 ? -4.432 -0.737 2.919 1.00 90.06 313 TYR A N 1
ATOM 2624 C CA . TYR A 1 313 ? -3.486 -0.698 1.805 1.00 90.06 313 TYR A CA 1
ATOM 2625 C C . TYR A 1 313 ? -3.284 -2.090 1.203 1.00 90.06 313 TYR A C 1
ATOM 2627 O O . TYR A 1 313 ? -3.032 -3.072 1.906 1.00 90.06 313 TYR A O 1
ATOM 2635 N N . SER A 1 314 ? -3.381 -2.170 -0.122 1.00 91.25 314 SER A N 1
ATOM 2636 C CA . SER A 1 314 ? -3.108 -3.400 -0.867 1.00 91.25 314 SER A CA 1
ATOM 2637 C C . SER A 1 314 ? -1.605 -3.661 -0.974 1.00 91.25 314 SER A C 1
ATOM 2639 O O . SER A 1 314 ? -0.811 -2.731 -1.051 1.00 91.25 314 SER A O 1
ATOM 2641 N N . ASP A 1 315 ? -1.207 -4.930 -1.072 1.00 88.50 315 ASP A N 1
ATOM 2642 C CA . ASP A 1 315 ? 0.211 -5.290 -1.248 1.00 88.50 315 ASP A CA 1
ATOM 2643 C C . ASP A 1 315 ? 0.759 -4.841 -2.615 1.00 88.50 315 ASP A C 1
ATOM 2645 O O . ASP A 1 315 ? 1.959 -4.616 -2.786 1.00 88.50 315 ASP A O 1
ATOM 2649 N N . PHE A 1 316 ? -0.130 -4.718 -3.605 1.00 90.00 316 PHE A N 1
ATOM 2650 C CA . PHE A 1 316 ? 0.169 -4.217 -4.938 1.00 90.00 316 PHE A CA 1
ATOM 2651 C C . PHE A 1 316 ? -1.074 -3.569 -5.580 1.00 90.00 316 PHE A C 1
ATOM 2653 O O . PHE A 1 316 ? -2.144 -4.183 -5.567 1.00 90.00 316 PHE A O 1
ATOM 2660 N N . PRO A 1 317 ? -0.942 -2.393 -6.217 1.00 89.94 317 PRO A N 1
ATOM 2661 C CA . PRO A 1 317 ? 0.108 -1.403 -5.963 1.00 89.94 317 PRO A CA 1
ATOM 2662 C C . PRO A 1 317 ? 0.109 -1.003 -4.481 1.00 89.94 317 PRO A C 1
ATOM 2664 O O . PRO A 1 317 ? -0.952 -0.993 -3.856 1.00 89.94 317 PRO A O 1
ATOM 2667 N N . ARG A 1 318 ? 1.279 -0.694 -3.910 1.00 84.12 318 ARG A N 1
ATOM 2668 C CA . ARG A 1 318 ? 1.427 -0.507 -2.451 1.00 84.12 318 ARG A CA 1
ATOM 2669 C C . ARG A 1 318 ? 0.576 0.638 -1.908 1.00 84.12 318 ARG A C 1
ATOM 2671 O O . ARG A 1 318 ? 0.097 0.571 -0.781 1.00 84.12 318 ARG A O 1
ATOM 2678 N N . HIS A 1 319 ? 0.362 1.672 -2.716 1.00 87.25 319 HIS A N 1
ATOM 2679 C CA . HIS A 1 319 ? -0.398 2.853 -2.310 1.00 87.25 319 HIS A CA 1
ATOM 2680 C C . HIS A 1 319 ? -1.876 2.788 -2.714 1.00 87.25 319 HIS A C 1
ATOM 2682 O O . HIS A 1 319 ? -2.602 3.773 -2.578 1.00 87.25 319 HIS A O 1
ATOM 2688 N N . LEU A 1 320 ? -2.355 1.631 -3.188 1.00 90.62 320 LEU A N 1
ATOM 2689 C CA . LEU A 1 320 ? -3.766 1.440 -3.497 1.00 90.62 320 LEU A CA 1
ATOM 2690 C C . LEU A 1 320 ? -4.567 1.186 -2.214 1.00 90.62 320 LEU A C 1
ATOM 2692 O O . LEU A 1 320 ? -4.512 0.098 -1.634 1.00 90.62 320 LEU A O 1
ATOM 2696 N N . PHE A 1 321 ? -5.367 2.179 -1.829 1.00 91.56 321 PHE A N 1
ATOM 2697 C CA . PHE A 1 321 ? -6.322 2.099 -0.729 1.00 91.56 321 PHE A CA 1
ATOM 2698 C C . PHE A 1 321 ? -7.747 2.232 -1.276 1.00 91.56 321 PHE A C 1
ATOM 2700 O O . PHE A 1 321 ? -8.096 3.274 -1.823 1.00 91.56 321 PHE A O 1
ATOM 2707 N N . ILE A 1 322 ? -8.573 1.193 -1.125 1.00 94.06 322 ILE A N 1
ATOM 2708 C CA . ILE A 1 322 ? -9.976 1.213 -1.567 1.00 94.06 322 ILE A CA 1
ATOM 2709 C C . ILE A 1 322 ? -10.894 1.377 -0.362 1.00 94.06 322 ILE A C 1
ATOM 2711 O O . ILE A 1 322 ? -10.933 0.524 0.519 1.00 94.06 322 ILE A O 1
ATOM 2715 N N . PHE A 1 323 ? -11.708 2.422 -0.330 1.00 93.81 323 PHE A N 1
ATOM 2716 C CA . PHE A 1 323 ? -12.757 2.581 0.668 1.00 93.81 323 PHE A CA 1
ATOM 2717 C C . PHE A 1 323 ? -13.947 1.664 0.373 1.00 93.81 323 PHE A C 1
ATOM 2719 O O . PHE A 1 323 ? -14.364 1.471 -0.768 1.00 93.81 323 PHE A O 1
ATOM 2726 N N . TYR A 1 324 ? -14.610 1.178 1.425 1.00 94.44 324 TYR A N 1
ATOM 2727 C CA . TYR A 1 324 ? -15.853 0.406 1.292 1.00 94.44 324 TYR A CA 1
ATOM 2728 C C . TYR A 1 324 ? -16.935 1.093 0.430 1.00 94.44 324 TYR A C 1
ATOM 2730 O O . TYR A 1 324 ? -17.738 0.421 -0.226 1.00 94.44 324 TYR A O 1
ATOM 2738 N N . SER A 1 325 ? -16.982 2.429 0.422 1.00 93.75 325 SER A N 1
ATOM 2739 C CA . SER A 1 325 ? -17.913 3.200 -0.409 1.00 93.75 325 SER A CA 1
ATOM 2740 C C . SER A 1 325 ? -17.666 3.037 -1.907 1.00 93.75 325 SER A C 1
ATOM 2742 O O . SER A 1 325 ? -18.639 3.062 -2.657 1.00 93.75 325 SER A O 1
ATOM 2744 N N . GLU A 1 326 ? -16.414 2.829 -2.317 1.00 95.75 326 GLU A N 1
ATOM 2745 C CA . GLU A 1 326 ? -15.987 2.732 -3.720 1.00 95.75 326 GLU A CA 1
ATOM 2746 C C . GLU A 1 326 ? -16.276 1.358 -4.329 1.00 95.75 326 GLU A C 1
ATOM 2748 O O . GLU A 1 326 ? -16.322 1.207 -5.545 1.00 95.75 326 GLU A O 1
ATOM 2753 N N . VAL A 1 327 ? -16.527 0.341 -3.500 1.00 97.06 327 VAL A N 1
ATOM 2754 C CA . VAL A 1 327 ? -16.892 -0.985 -3.999 1.00 97.06 327 VAL A CA 1
ATOM 2755 C C . VAL A 1 327 ? -18.337 -0.967 -4.503 1.00 97.06 327 VAL A C 1
ATOM 2757 O O . VAL A 1 327 ? -19.288 -0.843 -3.715 1.00 97.06 327 VAL A O 1
ATOM 2760 N N . GLU A 1 328 ? -18.514 -1.154 -5.811 1.00 94.62 328 GLU A N 1
ATOM 2761 C CA . GLU A 1 328 ? -19.826 -1.207 -6.462 1.00 94.62 328 GLU A CA 1
ATOM 2762 C C . GLU A 1 328 ? -20.616 -2.426 -5.964 1.00 94.62 328 GLU A C 1
ATOM 2764 O O . GLU A 1 328 ? -21.729 -2.308 -5.441 1.00 94.62 328 GLU A O 1
ATOM 2769 N N . ASN A 1 329 ? -20.009 -3.617 -6.041 1.00 93.62 329 ASN A N 1
ATOM 2770 C CA . ASN A 1 329 ? -20.647 -4.867 -5.631 1.00 93.62 329 ASN A CA 1
ATOM 2771 C C . ASN A 1 329 ? -20.195 -5.330 -4.240 1.00 93.62 329 ASN A C 1
ATOM 2773 O O . ASN A 1 329 ? -19.412 -6.267 -4.082 1.00 93.62 329 ASN A O 1
ATOM 2777 N N . LYS A 1 330 ? -20.772 -4.712 -3.207 1.00 95.12 330 LYS A N 1
ATOM 2778 C CA . LYS A 1 330 ? -20.471 -4.982 -1.786 1.00 95.12 330 LYS A CA 1
ATOM 2779 C C . LYS A 1 330 ? -20.674 -6.442 -1.355 1.00 95.12 330 LYS A C 1
ATOM 2781 O O . LYS A 1 330 ? -20.062 -6.878 -0.387 1.00 95.12 330 LYS A O 1
ATOM 2786 N N . LYS A 1 331 ? -21.499 -7.221 -2.071 1.00 95.62 331 LYS A N 1
ATOM 2787 C CA . LYS A 1 331 ? -21.721 -8.656 -1.792 1.00 95.62 331 LYS A CA 1
ATOM 2788 C C . LYS A 1 331 ? -20.520 -9.531 -2.164 1.00 95.62 331 LYS A C 1
ATOM 2790 O O . LYS A 1 331 ? -20.486 -10.697 -1.787 1.00 95.62 331 LYS A O 1
ATOM 2795 N N . LYS A 1 332 ? -19.576 -9.002 -2.947 1.00 97.56 332 LYS A N 1
ATOM 2796 C CA . LYS A 1 332 ? -18.367 -9.712 -3.386 1.00 97.56 332 LYS A CA 1
ATOM 2797 C C . LYS A 1 332 ? -17.170 -9.490 -2.468 1.00 97.56 332 LYS A C 1
ATOM 2799 O O . LYS A 1 332 ? -16.139 -10.111 -2.700 1.00 97.56 332 LYS A O 1
ATOM 2804 N N . ILE A 1 333 ? -17.311 -8.635 -1.456 1.00 97.69 333 ILE A N 1
ATOM 2805 C CA . ILE A 1 333 ? -16.273 -8.420 -0.453 1.00 97.69 333 ILE A CA 1
ATOM 2806 C C . ILE A 1 333 ? -16.231 -9.643 0.462 1.00 97.69 333 ILE A C 1
ATOM 2808 O O . ILE A 1 333 ? -17.244 -10.004 1.069 1.00 97.69 333 ILE A O 1
ATOM 2812 N N . LYS A 1 334 ? -15.055 -10.259 0.569 1.00 97.25 334 LYS A N 1
ATOM 2813 C CA . LYS A 1 334 ? -14.749 -11.240 1.605 1.00 97.25 334 LYS A CA 1
ATOM 2814 C C . LYS A 1 334 ? -14.201 -10.473 2.801 1.00 97.25 334 LYS A C 1
ATOM 2816 O O . LYS A 1 334 ? -13.125 -9.899 2.720 1.00 97.25 334 LYS A O 1
ATOM 2821 N N . TRP A 1 335 ? -14.974 -10.405 3.874 1.00 95.25 335 TRP A N 1
ATOM 2822 C CA . TRP A 1 335 ? -14.556 -9.709 5.087 1.00 95.25 335 TRP A CA 1
ATOM 2823 C C . TRP A 1 335 ? -13.574 -10.558 5.883 1.00 95.25 335 TRP A C 1
ATOM 2825 O O . TRP A 1 335 ? -13.753 -11.775 5.952 1.00 95.25 335 TRP A O 1
ATOM 2835 N N . GLU A 1 336 ? -12.593 -9.907 6.500 1.00 92.06 336 GLU A N 1
ATOM 2836 C CA . GLU A 1 336 ? -11.796 -10.539 7.544 1.00 92.06 336 GLU A CA 1
ATOM 2837 C C . GLU A 1 336 ? -12.698 -10.909 8.722 1.00 92.06 336 GLU A C 1
ATOM 2839 O O . GLU A 1 336 ? -13.694 -10.230 9.023 1.00 92.06 336 GLU A O 1
ATOM 2844 N N . GLU A 1 337 ? -12.379 -12.036 9.351 1.00 89.50 337 GLU A N 1
ATOM 2845 C CA . GLU A 1 337 ? -13.047 -12.422 10.580 1.00 89.50 337 GLU A CA 1
ATOM 2846 C C . GLU A 1 337 ? -12.655 -11.459 11.695 1.00 89.50 337 GLU A C 1
ATOM 2848 O O . GLU A 1 337 ? -11.570 -10.884 11.718 1.00 89.50 337 GLU A O 1
ATOM 2853 N N . VAL A 1 338 ? -13.602 -11.236 12.596 1.00 85.31 338 VAL A N 1
ATOM 2854 C CA . VAL A 1 338 ? -13.397 -10.370 13.746 1.00 85.31 338 VAL A CA 1
ATOM 2855 C C . VAL A 1 338 ? -13.215 -11.288 14.931 1.00 85.31 338 VAL A C 1
ATOM 2857 O O . VAL A 1 338 ? -14.125 -12.048 15.260 1.00 85.31 338 VAL A O 1
ATOM 2860 N N . GLU A 1 339 ? -12.046 -11.209 15.545 1.00 84.06 339 GLU A N 1
ATOM 2861 C CA . GLU A 1 339 ? -11.783 -11.833 16.832 1.00 84.06 339 GLU A CA 1
ATOM 2862 C C . GLU A 1 339 ? -12.242 -10.896 17.957 1.00 84.06 339 GLU A C 1
ATOM 2864 O O . GLU A 1 339 ? -12.497 -9.711 17.731 1.00 84.06 339 GLU A O 1
ATOM 2869 N N . GLU A 1 340 ? -12.387 -11.433 19.164 1.00 82.62 340 GLU A N 1
ATOM 2870 C CA . GLU A 1 340 ? -12.625 -10.666 20.387 1.00 82.62 340 GLU A CA 1
ATOM 2871 C C . GLU A 1 340 ? -11.424 -10.867 21.309 1.00 82.62 340 GLU A C 1
ATOM 2873 O O . GLU A 1 340 ? -10.845 -11.954 21.368 1.00 82.62 340 GLU A O 1
ATOM 2878 N N . VAL A 1 341 ? -11.043 -9.818 22.037 1.00 87.06 341 VAL A N 1
ATOM 2879 C CA . VAL A 1 341 ? -9.978 -9.927 23.034 1.00 87.06 341 VAL A CA 1
ATOM 2880 C C . VAL A 1 341 ? -10.325 -10.971 24.102 1.00 87.06 341 VAL A C 1
ATOM 2882 O O . VAL A 1 341 ? -11.470 -11.107 24.536 1.00 87.06 341 VAL A O 1
ATOM 2885 N N . ASN A 1 342 ? -9.317 -11.694 24.585 1.00 89.88 342 ASN A N 1
ATOM 2886 C CA . ASN A 1 342 ? -9.510 -12.651 25.668 1.00 89.88 342 ASN A CA 1
ATOM 2887 C C . ASN A 1 342 ? -9.710 -11.927 27.006 1.00 89.88 342 ASN A C 1
ATOM 2889 O O . ASN A 1 342 ? -8.787 -11.312 27.540 1.00 89.88 342 ASN A O 1
ATOM 2893 N N . TYR A 1 343 ? -10.906 -12.041 27.583 1.00 91.19 343 TYR A N 1
ATOM 2894 C CA . TYR A 1 343 ? -11.232 -11.461 28.888 1.00 91.19 343 TYR A CA 1
ATOM 2895 C C . TYR A 1 343 ? -10.755 -12.335 30.055 1.00 91.19 343 TYR A C 1
ATOM 2897 O O . TYR A 1 343 ? -10.881 -13.560 30.032 1.00 91.19 343 TYR A O 1
ATOM 2905 N N . ARG A 1 344 ? -10.301 -11.699 31.141 1.00 90.62 344 ARG A N 1
ATOM 2906 C CA . ARG A 1 344 ? -9.887 -12.327 32.413 1.00 90.62 344 ARG A CA 1
ATOM 2907 C C . ARG A 1 344 ? -11.084 -12.777 33.266 1.00 90.62 344 ARG A C 1
ATOM 2909 O O . ARG A 1 344 ? -11.165 -12.475 34.458 1.00 90.62 344 ARG A O 1
ATOM 2916 N N . ARG A 1 345 ? -12.063 -13.453 32.658 1.00 83.81 345 ARG A N 1
ATOM 2917 C CA . ARG A 1 345 ? -13.256 -13.951 33.362 1.00 83.81 345 ARG A CA 1
ATOM 2918 C C . ARG A 1 345 ? -12.854 -15.117 34.270 1.00 83.81 345 ARG A C 1
ATOM 2920 O O . ARG A 1 345 ? -12.102 -15.998 33.852 1.00 83.81 345 ARG A O 1
ATOM 2927 N N . LYS A 1 346 ? -13.367 -15.162 35.505 1.00 63.53 346 LYS A N 1
ATOM 2928 C CA . LYS A 1 346 ? -13.278 -16.390 36.311 1.00 63.53 346 LYS A CA 1
ATOM 2929 C C . LYS A 1 346 ? -14.101 -17.460 35.593 1.00 63.53 346 LYS A C 1
ATOM 2931 O O . LYS A 1 346 ? -15.266 -17.216 35.288 1.00 63.53 346 LYS A O 1
ATOM 2936 N N . ARG A 1 347 ? -13.513 -18.628 35.306 1.00 53.34 347 ARG A N 1
ATOM 2937 C CA . ARG A 1 347 ? -14.306 -19.796 34.900 1.00 53.34 347 ARG A CA 1
ATOM 2938 C C . ARG A 1 347 ? -15.277 -20.077 36.044 1.00 53.34 347 ARG A C 1
ATOM 2940 O O . ARG A 1 347 ? -14.839 -20.386 37.149 1.00 53.34 347 ARG A O 1
ATOM 2947 N N . HIS A 1 348 ? -16.570 -19.894 35.802 1.00 50.09 348 HIS A N 1
ATOM 2948 C CA . HIS A 1 348 ? -17.575 -20.491 36.664 1.00 50.09 348 HIS A CA 1
ATOM 2949 C C . HIS A 1 348 ? -17.486 -21.998 36.414 1.00 50.09 348 HIS A C 1
ATOM 2951 O O . HIS A 1 348 ? -17.816 -22.450 35.319 1.00 50.09 348 HIS A O 1
ATOM 2957 N N . ASN A 1 349 ? -16.891 -22.713 37.374 1.00 33.59 349 ASN A N 1
ATOM 2958 C CA . ASN A 1 349 ? -16.937 -24.172 37.437 1.00 33.59 349 ASN A CA 1
ATOM 2959 C C . ASN A 1 349 ? -18.365 -24.642 37.688 1.00 33.59 349 ASN A C 1
ATOM 2961 O O . ASN A 1 349 ? -19.058 -23.960 38.482 1.00 33.59 349 ASN A O 1
#